Protein AF-X0URP3-F1 (afdb_monomer_lite)

Organism: NCBI:txid412755

Secondary structure (DSSP, 8-state):
-HHHHHTT-------SSHHHH--TT--EEEETTTTEEEES------PPP--------SSPP-EE--SHHHHHHHHTT---EEEEEESHHHHHHTTB-HHHHHHTT-HHHHHHHHHHHHHHHHTT-SEEEEEPP---TTTSTTSBT------S-GGGSS-HHHHHHHSHHHHHHHHHHHHHHHTTT-EEEEEE-S---HHHHHHHHHHHHHTT--S-EEEEEE-SHHHHHTHHHHHHTT-SEEEE-HHHHHHHHHT--TT-TT-

Foldseek 3Di:
DVVCVLVVHQDAPPPVCCVPPDDPPFAWDGDSPVSDIGGHDDDDPDDPQQAADPDDDPDQDAAARAFLVCLVRRLNNVRQHHPEHAPVNLVVVVLADCQVCVVVVNLLVLLVSLLVGVLSNNVSHQEHEYEQWFDFLPPNVRRHNRDPDDDPCSLVDCGFLNVCLVVVSNVLSNVVSQLVSVVVVHAYEYEGEPDQDPVSVVSVVVSCVVSVVPRYQYEYEQQAPNCVVCVVVNVVVPHRDYHYPPVNNVCRVVVHDPPDPVD

Structure (mmCIF, N/CA/C/O backbone):
data_AF-X0URP3-F1
#
_entry.id   AF-X0URP3-F1
#
loop_
_atom_site.group_PDB
_atom_site.id
_atom_site.type_symbol
_atom_site.label_atom_id
_atom_site.label_alt_id
_atom_site.label_comp_id
_atom_site.label_asym_id
_atom_site.label_entity_id
_atom_site.label_seq_id
_atom_site.pdbx_PDB_ins_code
_atom_site.Cartn_x
_atom_site.Cartn_y
_atom_site.Cartn_z
_atom_site.occupancy
_atom_site.B_iso_or_equiv
_atom_site.auth_seq_id
_atom_site.auth_comp_id
_atom_site.auth_asym_id
_atom_site.auth_atom_id
_atom_site.pdbx_PDB_model_num
ATOM 1 N N . ALA A 1 1 ? 7.024 -6.116 -17.723 1.00 59.09 1 ALA A N 1
ATOM 2 C CA . ALA A 1 1 ? 5.745 -5.632 -18.298 1.00 59.09 1 ALA A CA 1
ATOM 3 C C . ALA A 1 1 ? 4.913 -4.817 -17.302 1.00 59.09 1 ALA A C 1
ATOM 5 O O . ALA A 1 1 ? 4.501 -3.719 -17.653 1.00 59.09 1 ALA A O 1
ATOM 6 N N . ILE A 1 2 ? 4.669 -5.319 -16.081 1.00 62.81 2 ILE A N 1
ATOM 7 C CA . ILE A 1 2 ? 3.840 -4.640 -15.061 1.00 62.81 2 ILE A CA 1
ATOM 8 C C . ILE A 1 2 ? 4.413 -3.264 -14.690 1.00 62.81 2 ILE A C 1
ATOM 10 O O . ILE A 1 2 ? 3.734 -2.259 -14.862 1.00 62.81 2 ILE A O 1
ATOM 14 N N . PHE A 1 3 ? 5.693 -3.204 -14.321 1.00 64.56 3 PHE A N 1
ATOM 15 C CA . PHE A 1 3 ? 6.361 -1.946 -13.975 1.00 64.56 3 PHE A CA 1
ATOM 16 C C . PHE A 1 3 ? 6.366 -0.926 -15.129 1.00 64.56 3 PHE A C 1
ATOM 18 O O . PHE A 1 3 ? 6.030 0.239 -14.948 1.00 64.56 3 PHE A O 1
ATOM 25 N N . SER A 1 4 ? 6.647 -1.373 -16.362 1.00 69.38 4 SER A N 1
ATOM 26 C CA . SER A 1 4 ? 6.572 -0.515 -17.555 1.00 69.38 4 SER A CA 1
ATOM 27 C C . SER A 1 4 ? 5.167 0.063 -17.765 1.00 69.38 4 SER A C 1
ATOM 29 O O . SER A 1 4 ? 5.033 1.229 -18.126 1.00 69.38 4 SER A O 1
ATOM 31 N N . ARG A 1 5 ? 4.113 -0.726 -17.496 1.00 69.12 5 ARG A N 1
ATOM 32 C CA . ARG A 1 5 ? 2.714 -0.275 -17.565 1.00 69.12 5 ARG A CA 1
ATOM 33 C C . ARG A 1 5 ? 2.420 0.797 -16.517 1.00 69.12 5 ARG A C 1
ATOM 35 O O . ARG A 1 5 ? 1.782 1.789 -16.859 1.00 69.12 5 ARG A O 1
ATOM 42 N N . GLU A 1 6 ? 2.887 0.611 -15.286 1.00 65.81 6 GLU A N 1
ATOM 43 C CA . GLU A 1 6 ? 2.735 1.590 -14.201 1.00 65.81 6 GLU A CA 1
ATOM 44 C C . GLU A 1 6 ? 3.467 2.895 -14.504 1.00 65.81 6 GLU A C 1
ATOM 46 O O . GLU A 1 6 ? 2.915 3.957 -14.258 1.00 65.81 6 GLU A O 1
ATOM 51 N N . MET A 1 7 ? 4.646 2.830 -15.126 1.00 68.06 7 MET A N 1
ATOM 52 C CA . MET A 1 7 ? 5.413 4.008 -15.547 1.00 68.06 7 MET A CA 1
ATOM 53 C C . MET A 1 7 ? 4.949 4.626 -16.872 1.00 68.06 7 MET A C 1
ATOM 55 O O . MET A 1 7 ? 5.503 5.632 -17.313 1.00 68.06 7 MET A O 1
ATOM 59 N N . GLY A 1 8 ? 3.945 4.047 -17.539 1.00 69.00 8 GLY A N 1
ATOM 60 C CA . GLY A 1 8 ? 3.495 4.518 -18.851 1.00 69.00 8 GLY A CA 1
ATOM 61 C C . GLY A 1 8 ? 4.557 4.392 -19.952 1.00 69.00 8 GLY A C 1
ATOM 62 O O . GLY A 1 8 ? 4.454 5.067 -20.977 1.00 69.00 8 GLY A O 1
ATOM 63 N N . ILE A 1 9 ? 5.562 3.536 -19.754 1.00 81.19 9 ILE A N 1
ATOM 64 C CA . ILE A 1 9 ? 6.637 3.265 -20.709 1.00 81.19 9 ILE A CA 1
ATOM 65 C C . ILE A 1 9 ? 6.174 2.132 -21.640 1.00 81.19 9 ILE A C 1
ATOM 67 O O . ILE A 1 9 ? 5.849 1.042 -21.155 1.00 81.19 9 ILE A O 1
ATOM 71 N N . PRO A 1 10 ? 6.143 2.338 -22.971 1.00 84.38 10 PRO A N 1
ATOM 72 C CA . PRO A 1 10 ? 5.850 1.267 -23.915 1.00 84.38 10 PRO A CA 1
ATOM 73 C C . PRO A 1 10 ? 6.835 0.108 -23.751 1.00 84.38 10 PRO A C 1
ATOM 75 O O . PRO A 1 10 ? 8.047 0.303 -23.787 1.00 84.38 10 PRO A O 1
ATOM 78 N N . ALA A 1 11 ? 6.313 -1.105 -23.596 1.00 87.94 11 ALA A N 1
ATOM 79 C CA . ALA A 1 11 ? 7.120 -2.309 -23.486 1.00 87.94 11 ALA A CA 1
ATOM 80 C C . ALA A 1 11 ? 6.486 -3.445 -24.286 1.00 87.94 11 ALA A C 1
ATOM 82 O O . ALA A 1 11 ? 5.273 -3.644 -24.241 1.00 87.94 11 ALA A O 1
ATOM 83 N N . VAL A 1 12 ? 7.331 -4.204 -24.978 1.00 87.56 12 VAL A N 1
ATOM 84 C CA . VAL A 1 12 ? 6.994 -5.494 -25.581 1.00 87.56 12 VAL A CA 1
ATOM 85 C C . VAL A 1 12 ? 7.930 -6.515 -24.947 1.00 87.56 12 VAL A C 1
ATOM 87 O O . VAL A 1 12 ? 9.144 -6.325 -24.947 1.00 87.56 12 VAL A O 1
ATOM 90 N N . VAL A 1 13 ? 7.362 -7.555 -24.343 1.00 87.50 13 VAL A N 1
ATOM 91 C CA . VAL A 1 13 ? 8.098 -8.651 -23.692 1.00 87.50 13 VAL A CA 1
ATOM 92 C C . VAL A 1 13 ? 7.842 -9.953 -24.447 1.00 87.50 13 VAL A C 1
ATOM 94 O O . VAL A 1 13 ? 6.912 -10.010 -25.247 1.00 87.50 13 VAL A O 1
ATOM 97 N N . GLY A 1 14 ? 8.662 -10.981 -24.218 1.00 84.12 14 GLY A N 1
ATOM 98 C CA . GLY A 1 14 ? 8.494 -12.273 -24.897 1.00 84.12 14 GLY A CA 1
ATOM 99 C C . GLY A 1 14 ? 8.756 -12.206 -26.405 1.00 84.12 14 GLY A C 1
ATOM 100 O O . GLY A 1 14 ? 8.139 -12.924 -27.178 1.00 84.12 14 GLY A O 1
ATOM 101 N N . THR A 1 15 ? 9.656 -11.322 -26.843 1.00 87.75 15 THR A N 1
ATOM 102 C CA . THR A 1 15 ? 9.965 -11.102 -28.266 1.00 87.75 15 THR A CA 1
ATOM 103 C C . THR A 1 15 ? 10.722 -12.255 -28.922 1.00 87.75 15 THR A C 1
ATOM 105 O O . THR A 1 15 ? 10.787 -12.286 -30.147 1.00 87.75 15 THR A O 1
ATOM 108 N N . GLN A 1 16 ? 11.293 -13.163 -28.120 1.00 87.75 16 GLN A N 1
ATOM 109 C CA . GLN A 1 16 ? 12.099 -14.340 -28.485 1.00 87.75 16 GLN A CA 1
ATOM 110 C C . GLN A 1 16 ? 13.399 -14.029 -29.257 1.00 87.75 16 GLN A C 1
ATOM 112 O O . GLN A 1 16 ? 14.464 -14.504 -28.882 1.00 87.75 16 GLN A O 1
ATOM 117 N N . GLU A 1 17 ? 13.344 -13.180 -30.281 1.00 90.75 17 GLU A N 1
ATOM 118 C CA . GLU A 1 17 ? 14.430 -12.911 -31.232 1.00 90.75 17 GLU A CA 1
ATOM 119 C C . GLU A 1 17 ? 14.967 -11.468 -31.163 1.00 90.75 17 GLU A C 1
ATOM 121 O O . GLU A 1 17 ? 15.816 -11.079 -31.962 1.00 90.75 17 GLU A O 1
ATOM 126 N N . ALA A 1 18 ? 14.479 -10.620 -30.247 1.00 87.56 18 ALA A N 1
ATOM 127 C CA . ALA A 1 18 ? 14.882 -9.206 -30.233 1.00 87.56 18 ALA A CA 1
ATOM 128 C C . ALA A 1 18 ? 16.393 -9.017 -30.023 1.00 87.56 18 ALA A C 1
ATOM 130 O O . ALA A 1 18 ? 16.988 -8.151 -30.656 1.00 87.56 18 ALA A O 1
ATOM 131 N N . THR A 1 19 ? 17.019 -9.842 -29.184 1.00 87.25 19 THR A N 1
ATOM 132 C CA . THR A 1 19 ? 18.461 -9.783 -28.890 1.00 87.25 19 THR A CA 1
ATOM 133 C C . THR A 1 19 ? 19.340 -10.222 -30.060 1.00 87.25 19 THR A C 1
ATOM 135 O O . THR A 1 19 ? 20.519 -9.889 -30.080 1.00 87.25 19 THR A O 1
ATOM 138 N N . THR A 1 20 ? 18.791 -10.947 -31.040 1.00 91.75 20 THR A N 1
ATOM 139 C CA . THR A 1 20 ? 19.521 -11.369 -32.245 1.00 91.75 20 THR A CA 1
ATOM 140 C C . THR A 1 20 ? 19.253 -10.453 -33.436 1.00 91.75 20 THR A C 1
ATOM 142 O O . THR A 1 20 ? 20.121 -10.284 -34.293 1.00 91.75 20 THR A O 1
ATOM 145 N N . LYS A 1 21 ? 18.064 -9.841 -33.501 1.00 90.56 21 LYS A N 1
ATOM 146 C CA . LYS A 1 21 ? 17.651 -8.960 -34.604 1.00 90.56 21 LYS A CA 1
ATOM 147 C C . LYS A 1 21 ? 18.029 -7.492 -34.415 1.00 90.56 21 LYS A C 1
ATOM 149 O O . LYS A 1 21 ? 18.191 -6.800 -35.419 1.00 90.56 21 LYS A O 1
ATOM 154 N N . LEU A 1 22 ? 18.140 -7.011 -33.177 1.00 90.94 22 LEU A N 1
ATOM 155 C CA . LEU A 1 22 ? 18.439 -5.610 -32.871 1.00 90.94 22 LEU A CA 1
ATOM 156 C C . LEU A 1 22 ? 19.923 -5.413 -32.573 1.00 90.94 22 LEU A C 1
ATOM 158 O O . LEU A 1 22 ? 20.546 -6.247 -31.917 1.00 90.94 22 LEU A O 1
ATOM 162 N N . LYS A 1 23 ? 20.483 -4.292 -33.032 1.00 91.88 23 LYS A N 1
ATOM 163 C CA . LYS A 1 23 ? 21.875 -3.915 -32.751 1.00 91.88 23 LYS A CA 1
ATOM 164 C C . LYS A 1 23 ? 21.952 -2.767 -31.755 1.00 91.88 23 LYS A C 1
ATOM 166 O O . LYS A 1 23 ? 21.073 -1.910 -31.695 1.00 91.88 23 LYS A O 1
ATOM 171 N N . GLU A 1 24 ? 23.038 -2.727 -30.995 1.00 91.12 24 GLU A N 1
ATOM 172 C CA . GLU A 1 24 ? 23.298 -1.613 -30.091 1.00 91.12 24 GLU A CA 1
ATOM 173 C C . GLU A 1 24 ? 23.421 -0.289 -30.865 1.00 91.12 24 GLU A C 1
ATOM 175 O O . GLU A 1 24 ? 23.998 -0.235 -31.952 1.00 91.12 24 GLU A O 1
ATOM 180 N N . GLY A 1 25 ? 22.805 0.768 -30.331 1.00 89.69 25 GLY A N 1
ATOM 181 C CA . GLY A 1 25 ? 22.699 2.074 -30.990 1.00 89.69 25 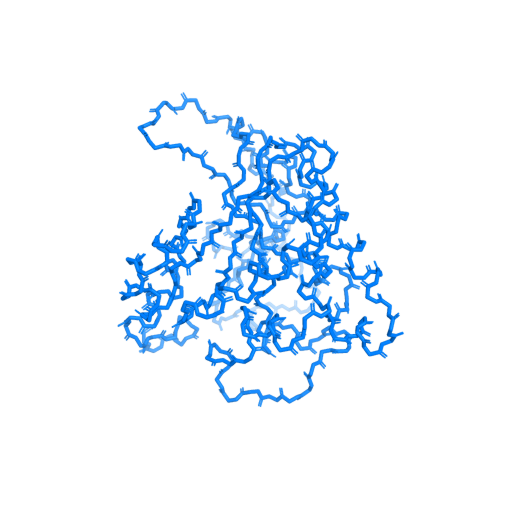GLY A CA 1
ATOM 182 C C . GLY A 1 25 ? 21.645 2.163 -32.103 1.00 89.69 25 GLY A C 1
ATOM 183 O O . GLY A 1 25 ? 21.446 3.244 -32.660 1.00 89.69 25 GLY A O 1
ATOM 184 N N . GLU A 1 26 ? 20.943 1.074 -32.436 1.00 91.50 26 GLU A N 1
ATOM 185 C CA . GLU A 1 26 ? 19.880 1.097 -33.442 1.00 91.50 26 GLU A CA 1
ATOM 186 C C . GLU A 1 26 ? 18.628 1.818 -32.920 1.00 91.50 26 GLU A C 1
ATOM 188 O O . GLU A 1 26 ? 18.069 1.483 -31.876 1.00 91.50 26 GLU A O 1
ATOM 193 N N . ILE A 1 27 ? 18.153 2.811 -33.677 1.00 90.69 27 ILE A N 1
ATOM 194 C CA . ILE A 1 27 ? 16.906 3.513 -33.364 1.00 90.69 27 ILE A CA 1
ATOM 195 C C . ILE A 1 27 ? 15.726 2.617 -33.744 1.00 90.69 27 ILE A C 1
ATOM 197 O O . ILE A 1 27 ? 15.585 2.220 -34.904 1.00 90.69 27 ILE A O 1
ATOM 201 N N . ILE A 1 28 ? 14.841 2.365 -32.781 1.00 91.81 28 ILE A N 1
ATOM 202 C CA . ILE A 1 28 ? 13.607 1.595 -32.957 1.00 91.81 28 ILE A CA 1
ATOM 203 C C . ILE A 1 28 ? 12.395 2.343 -32.399 1.00 91.81 28 ILE A C 1
ATOM 205 O O . ILE A 1 28 ? 12.516 3.224 -31.549 1.00 91.81 28 ILE A O 1
ATOM 209 N N . THR A 1 29 ? 11.209 1.944 -32.848 1.00 90.00 29 THR A N 1
ATOM 210 C CA . THR A 1 29 ? 9.919 2.361 -32.290 1.00 90.00 29 THR A CA 1
ATOM 211 C C . THR A 1 29 ? 9.230 1.154 -31.661 1.00 90.00 29 THR A C 1
ATOM 213 O O . THR A 1 29 ? 9.062 0.127 -32.318 1.00 90.00 29 THR A O 1
ATOM 216 N N . VAL A 1 30 ? 8.799 1.284 -30.404 1.00 89.38 30 VAL A N 1
ATOM 217 C CA . VAL A 1 30 ? 8.101 0.228 -29.654 1.00 89.38 30 VAL A CA 1
ATOM 218 C C . VAL A 1 30 ? 6.609 0.551 -29.566 1.00 89.38 30 VAL A C 1
ATOM 220 O O . VAL A 1 30 ? 6.210 1.504 -28.899 1.00 89.38 30 VAL A O 1
ATOM 223 N N . ASP A 1 31 ? 5.774 -0.264 -30.207 1.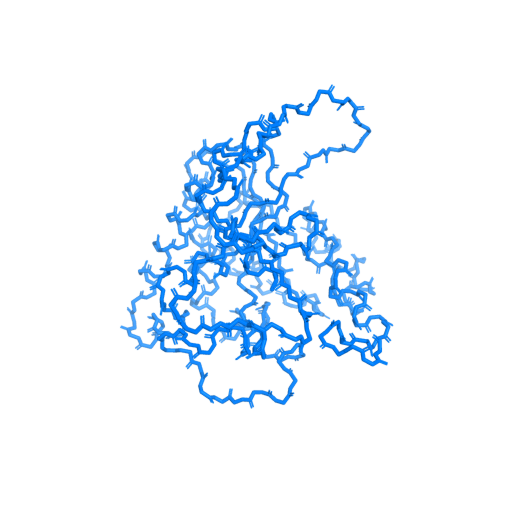00 86.62 31 ASP A N 1
ATOM 224 C CA . ASP A 1 31 ? 4.316 -0.221 -30.085 1.00 86.62 31 ASP A CA 1
ATOM 225 C C . ASP A 1 31 ? 3.851 -1.251 -29.051 1.00 86.62 31 ASP A C 1
ATOM 227 O O . ASP A 1 31 ? 3.512 -2.396 -29.363 1.00 86.62 31 ASP A O 1
ATOM 231 N N . GLY A 1 32 ? 3.812 -0.809 -27.792 1.00 83.88 32 GLY A N 1
ATOM 232 C CA . GLY A 1 32 ? 3.311 -1.613 -26.678 1.00 83.88 32 GLY A CA 1
ATOM 233 C C . GLY A 1 32 ? 1.802 -1.896 -26.718 1.00 83.88 32 GLY A C 1
ATOM 234 O O . GLY A 1 32 ? 1.334 -2.690 -25.909 1.00 83.88 32 GLY A O 1
ATOM 235 N N . SER A 1 33 ? 1.022 -1.274 -27.617 1.00 81.19 33 SER A N 1
ATOM 236 C CA . SER A 1 33 ? -0.418 -1.567 -27.748 1.00 81.19 33 SER A CA 1
ATOM 237 C C . SER A 1 33 ? -0.675 -2.790 -28.621 1.00 81.19 33 SER A C 1
ATOM 239 O O . SER A 1 33 ? -1.563 -3.575 -28.308 1.00 81.19 33 SER A O 1
ATOM 241 N N . ASN A 1 34 ? 0.094 -2.947 -29.701 1.00 84.50 34 ASN A N 1
ATOM 242 C CA . ASN A 1 34 ? -0.056 -4.063 -30.640 1.00 84.50 34 ASN A CA 1
ATOM 243 C C . ASN A 1 34 ? 1.054 -5.116 -30.520 1.00 84.50 34 ASN A C 1
ATOM 245 O O . ASN A 1 34 ? 1.065 -6.068 -31.297 1.00 84.50 34 ASN A O 1
ATOM 249 N N . GLY A 1 35 ? 2.009 -4.935 -29.602 1.00 86.06 35 GLY A N 1
ATOM 250 C CA . GLY A 1 35 ? 3.138 -5.851 -29.439 1.00 86.06 35 GLY A CA 1
ATOM 251 C C . GLY A 1 35 ? 4.137 -5.798 -30.599 1.00 86.06 35 GLY A C 1
ATOM 252 O O . GLY A 1 35 ? 4.801 -6.791 -30.876 1.00 86.06 35 GLY A O 1
ATOM 253 N N . LYS A 1 36 ? 4.221 -4.671 -31.318 1.00 87.56 36 LYS A N 1
ATOM 254 C CA . LYS A 1 36 ? 5.041 -4.536 -32.533 1.00 87.56 36 LYS A CA 1
ATOM 255 C C . LYS A 1 36 ? 6.282 -3.689 -32.277 1.00 87.56 36 LYS A C 1
ATOM 257 O O . LYS A 1 36 ? 6.245 -2.712 -31.534 1.00 87.56 36 LYS A O 1
ATOM 262 N N . ILE A 1 37 ? 7.377 -4.050 -32.936 1.00 89.50 37 ILE A N 1
ATOM 263 C CA . ILE A 1 37 ? 8.633 -3.298 -32.927 1.00 89.50 37 ILE A CA 1
ATOM 264 C C . ILE A 1 37 ? 8.926 -2.902 -34.370 1.00 89.50 37 ILE A C 1
ATOM 266 O O . ILE A 1 37 ? 8.915 -3.754 -35.258 1.00 89.50 37 ILE A O 1
ATOM 270 N N . TYR A 1 38 ? 9.173 -1.618 -34.606 1.00 89.31 38 TYR A N 1
ATOM 271 C CA . TYR A 1 38 ? 9.498 -1.089 -35.926 1.00 89.31 38 TYR A CA 1
ATOM 272 C C . TYR A 1 38 ? 10.914 -0.524 -35.940 1.00 89.31 38 TYR A C 1
ATOM 274 O O . TYR A 1 38 ? 11.382 0.042 -34.952 1.00 89.31 38 TYR A O 1
ATOM 282 N N . LYS A 1 39 ? 11.586 -0.645 -37.083 1.00 89.06 39 LYS A N 1
ATOM 283 C CA . LYS A 1 39 ? 12.899 -0.043 -37.301 1.00 89.06 39 LYS A CA 1
ATOM 284 C C . LYS A 1 39 ? 12.766 1.459 -37.556 1.00 89.06 39 LYS A C 1
ATOM 286 O O . LYS A 1 39 ? 11.907 1.881 -38.326 1.00 89.06 39 LYS A O 1
ATOM 291 N N . GLY A 1 40 ? 13.644 2.255 -36.951 1.00 87.81 40 GLY A N 1
ATOM 292 C CA . GLY A 1 40 ? 13.624 3.712 -37.048 1.00 87.81 40 GLY A CA 1
ATOM 293 C C . GLY A 1 40 ? 12.532 4.362 -36.196 1.00 87.81 40 GLY A C 1
ATOM 294 O O . GLY A 1 40 ? 11.875 3.712 -35.382 1.00 87.81 40 GLY A O 1
ATOM 295 N N . LYS A 1 41 ? 12.351 5.675 -36.376 1.00 84.94 41 LYS A N 1
ATOM 296 C CA . LYS A 1 41 ? 11.334 6.487 -35.692 1.00 84.94 41 LYS A CA 1
ATOM 297 C C . LYS A 1 41 ? 10.089 6.584 -36.579 1.00 84.94 41 LYS A C 1
ATOM 299 O O . LYS A 1 41 ? 10.084 7.354 -37.533 1.00 84.94 41 LYS A O 1
ATOM 304 N N . VAL A 1 42 ? 9.070 5.773 -36.293 1.00 78.94 42 VAL A N 1
ATOM 305 C CA . VAL A 1 42 ? 7.934 5.538 -37.213 1.00 78.94 42 VAL A CA 1
ATOM 306 C C . VAL A 1 42 ? 6.648 6.246 -36.768 1.00 78.94 42 VAL A C 1
ATOM 308 O O . VAL A 1 42 ? 5.743 6.438 -37.573 1.00 78.94 42 VAL A O 1
ATOM 311 N N . ALA A 1 43 ? 6.556 6.686 -35.511 1.00 65.94 43 ALA A N 1
ATOM 312 C CA . ALA A 1 43 ? 5.405 7.438 -35.013 1.00 65.94 43 ALA A CA 1
ATOM 313 C C . ALA A 1 43 ? 5.779 8.369 -33.851 1.00 65.94 43 ALA A C 1
ATOM 315 O O . ALA A 1 43 ? 6.726 8.108 -33.107 1.00 65.94 43 ALA A O 1
ATOM 316 N N . GLU A 1 44 ? 5.002 9.439 -33.674 1.00 63.53 44 GLU A N 1
ATOM 317 C CA . GLU A 1 44 ? 4.978 10.205 -32.427 1.00 63.53 44 GLU A CA 1
ATOM 318 C C . GLU A 1 44 ? 4.217 9.436 -31.344 1.00 63.53 44 GLU A C 1
ATOM 320 O O . GLU A 1 44 ? 3.209 8.774 -31.610 1.00 63.53 44 GLU A O 1
ATOM 325 N N . THR A 1 45 ? 4.688 9.546 -30.103 1.00 61.31 45 THR A N 1
ATOM 326 C CA . THR A 1 45 ? 4.051 8.948 -28.931 1.00 61.31 45 THR A CA 1
ATOM 327 C C . THR A 1 45 ? 2.682 9.594 -28.694 1.00 61.31 45 THR A C 1
ATOM 329 O O . THR A 1 45 ? 2.565 10.574 -27.961 1.00 61.31 45 THR A O 1
ATOM 332 N N . LYS A 1 46 ? 1.615 9.053 -29.292 1.00 62.44 46 LYS A N 1
ATOM 333 C CA . LYS A 1 46 ? 0.244 9.451 -28.945 1.00 62.44 46 LYS A CA 1
ATOM 334 C C . LYS A 1 46 ? -0.092 8.918 -27.557 1.00 62.44 46 LYS A C 1
ATOM 336 O O . LYS A 1 46 ? -0.358 7.728 -27.385 1.00 62.44 46 LYS A O 1
ATOM 341 N N . GLN A 1 47 ? -0.107 9.797 -26.558 1.00 62.22 47 GLN A N 1
ATOM 342 C CA . GLN A 1 47 ? -0.709 9.460 -25.272 1.00 62.22 47 GLN A CA 1
ATOM 343 C C . GLN A 1 47 ? -2.211 9.245 -25.480 1.00 62.22 47 GLN A C 1
ATOM 345 O O . GLN A 1 47 ? -2.910 10.141 -25.947 1.00 62.22 47 GLN A O 1
ATOM 350 N N . LYS A 1 48 ? -2.715 8.049 -25.149 1.00 66.56 48 LYS A N 1
ATOM 351 C CA . LYS A 1 48 ? -4.162 7.801 -25.125 1.00 66.56 48 LYS A CA 1
ATOM 352 C C . LYS A 1 48 ? -4.800 8.727 -24.092 1.00 66.56 48 LYS A C 1
ATOM 354 O O . LYS A 1 48 ? -4.485 8.633 -22.897 1.00 66.56 48 LYS A O 1
ATOM 359 N N . GLU A 1 49 ? -5.673 9.599 -24.580 1.00 74.25 49 GLU A N 1
ATOM 360 C CA . GLU A 1 49 ? -6.472 10.502 -23.765 1.00 74.25 49 GLU A CA 1
ATOM 361 C C . GLU A 1 49 ? -7.403 9.695 -22.853 1.00 74.25 49 GLU A C 1
ATOM 363 O O . GLU A 1 49 ? -7.973 8.679 -23.258 1.00 74.25 49 GLU A O 1
ATOM 368 N N . VAL A 1 50 ? -7.504 10.111 -21.590 1.00 79.81 50 VAL A N 1
ATOM 369 C CA . VAL A 1 50 ? -8.444 9.513 -20.640 1.00 79.81 50 VAL A CA 1
ATOM 370 C C . VAL A 1 50 ? -9.762 10.249 -20.791 1.00 79.81 50 VAL A C 1
ATOM 372 O O . VAL A 1 50 ? -9.843 11.435 -20.481 1.00 79.81 50 VAL A O 1
ATOM 375 N N . LEU A 1 51 ? -10.771 9.536 -21.281 1.00 84.56 51 LEU A N 1
ATOM 376 C CA . LEU A 1 51 ? -12.107 10.082 -21.473 1.00 84.56 51 LEU A CA 1
ATOM 377 C C . LEU A 1 51 ? -12.920 10.005 -20.169 1.00 84.56 51 LEU A C 1
ATOM 379 O O . LEU A 1 51 ? -12.762 9.039 -19.412 1.00 84.56 51 LEU A O 1
ATOM 383 N N . PRO A 1 52 ? -13.815 10.975 -19.916 1.00 87.94 52 PRO A N 1
ATOM 384 C CA . PRO A 1 52 ? -14.756 10.907 -18.808 1.00 87.94 52 PRO A CA 1
ATOM 385 C C . PRO A 1 52 ? -15.650 9.668 -18.889 1.00 87.94 52 PRO A C 1
ATOM 387 O O . PRO A 1 52 ? -16.180 9.319 -19.948 1.00 87.94 52 PRO A O 1
ATOM 390 N N . VAL A 1 53 ? -15.850 9.011 -17.750 1.00 86.69 53 VAL A N 1
ATOM 391 C CA . VAL A 1 53 ? -16.774 7.886 -17.630 1.00 86.69 53 VAL A CA 1
ATOM 392 C C . VAL A 1 53 ? -18.175 8.434 -17.382 1.00 86.69 53 VAL A C 1
ATOM 394 O O . VAL A 1 53 ? -18.522 8.808 -16.267 1.00 86.69 53 VAL A O 1
ATOM 397 N N . ASN A 1 54 ? -18.997 8.444 -18.432 1.00 84.81 54 ASN A N 1
ATOM 398 C CA . ASN A 1 54 ? -20.370 8.968 -18.382 1.00 84.81 54 ASN A CA 1
ATOM 399 C C . ASN A 1 54 ? -21.434 7.880 -18.150 1.00 84.81 54 ASN A C 1
ATOM 401 O O . ASN A 1 54 ? -22.632 8.152 -18.189 1.00 84.81 54 ASN A O 1
ATOM 405 N N . THR A 1 55 ? -21.018 6.626 -17.957 1.00 85.38 55 THR A N 1
ATOM 406 C CA . THR A 1 55 ? -21.946 5.498 -17.809 1.00 85.38 55 THR A CA 1
ATOM 407 C C . THR A 1 55 ? -22.444 5.399 -16.374 1.00 85.38 55 THR A C 1
ATOM 409 O O . THR A 1 55 ? -21.648 5.315 -15.442 1.00 85.38 55 THR A O 1
ATOM 412 N N . GLN A 1 56 ? -23.764 5.353 -16.196 1.00 84.75 56 GLN A N 1
ATOM 413 C CA . GLN A 1 56 ? -24.362 5.031 -14.905 1.00 84.75 56 GLN A CA 1
ATOM 414 C C . GLN A 1 56 ? -24.303 3.520 -14.671 1.00 84.75 56 GLN A C 1
ATOM 416 O O . GLN A 1 56 ? -24.823 2.731 -15.459 1.00 84.75 56 GLN A O 1
ATOM 421 N N . THR A 1 57 ? -23.670 3.114 -13.576 1.00 90.00 57 THR A N 1
ATOM 422 C CA . THR A 1 57 ? -23.506 1.712 -13.186 1.00 90.00 57 THR A CA 1
ATOM 423 C C . THR A 1 57 ? -24.165 1.456 -11.835 1.00 90.00 57 THR A C 1
ATOM 425 O O . THR A 1 57 ? -24.193 2.329 -10.971 1.00 90.00 57 THR A O 1
ATOM 428 N N . LYS A 1 58 ? -24.665 0.230 -11.616 1.00 93.00 58 LYS A N 1
ATOM 429 C CA . LYS A 1 58 ? -25.161 -0.193 -10.290 1.00 93.00 58 LYS A CA 1
ATOM 430 C C . LYS A 1 58 ? -24.041 -0.239 -9.244 1.00 93.00 58 LYS A C 1
ATOM 432 O O . LYS A 1 58 ? -24.282 -0.010 -8.065 1.00 93.00 58 LYS A O 1
ATOM 437 N N . THR A 1 59 ? -22.821 -0.532 -9.687 1.00 92.19 59 THR A N 1
ATOM 438 C CA . THR A 1 59 ? -21.627 -0.603 -8.840 1.00 92.19 59 THR A CA 1
ATOM 439 C C . THR A 1 59 ? -20.864 0.714 -8.895 1.00 92.19 59 THR A C 1
ATOM 441 O O . THR A 1 59 ? -20.643 1.248 -9.982 1.00 92.19 59 THR A O 1
ATOM 444 N N . LYS A 1 60 ? -20.415 1.222 -7.741 1.00 91.62 60 LYS A N 1
ATOM 445 C CA . LYS A 1 60 ? -19.562 2.417 -7.669 1.00 91.62 60 LYS A CA 1
ATOM 446 C C . LYS A 1 60 ? -18.217 2.128 -8.336 1.00 91.62 60 LYS A C 1
ATOM 448 O O . LYS A 1 60 ? -17.484 1.245 -7.896 1.00 91.62 60 LYS A O 1
ATOM 453 N N . LEU A 1 61 ? -17.882 2.897 -9.367 1.00 93.38 61 LEU A N 1
ATOM 454 C CA . LEU A 1 61 ? -16.574 2.821 -10.007 1.00 93.38 61 LEU A CA 1
ATOM 455 C C . LEU A 1 61 ? -15.533 3.552 -9.154 1.00 93.38 61 LEU A C 1
ATOM 457 O O . LEU A 1 61 ? -15.772 4.656 -8.654 1.00 93.38 61 LEU A O 1
ATOM 461 N N . LYS A 1 62 ? -14.372 2.921 -8.992 1.00 95.19 62 LYS A N 1
ATOM 462 C CA . LYS A 1 62 ? -13.192 3.494 -8.346 1.00 95.19 62 LYS A CA 1
ATOM 463 C C . LYS A 1 62 ? -11.977 3.265 -9.239 1.00 95.19 62 LYS A C 1
ATOM 465 O O . LYS A 1 62 ? -11.918 2.262 -9.946 1.00 95.19 62 LYS A O 1
ATOM 470 N N . VAL A 1 63 ? -11.019 4.183 -9.201 1.00 95.50 63 VAL A N 1
ATOM 471 C CA . VAL A 1 63 ? -9.757 4.058 -9.948 1.00 95.50 63 VAL A CA 1
ATOM 472 C C . VAL A 1 63 ? -8.660 3.457 -9.075 1.00 95.50 63 VAL A C 1
ATOM 474 O O . VAL A 1 63 ? -8.706 3.580 -7.853 1.00 95.50 63 VAL A O 1
ATOM 477 N N . ILE A 1 64 ? -7.674 2.819 -9.700 1.00 95.88 64 ILE A N 1
ATOM 478 C CA . ILE A 1 64 ? -6.420 2.431 -9.047 1.00 95.88 64 ILE A CA 1
ATOM 479 C C . ILE A 1 64 ? -5.382 3.484 -9.422 1.00 95.88 64 ILE A C 1
ATOM 481 O O . ILE A 1 64 ? -5.208 3.777 -10.607 1.00 95.88 64 ILE A O 1
ATOM 485 N N . VAL A 1 65 ? -4.744 4.089 -8.421 1.00 96.12 65 VAL A N 1
ATOM 486 C CA . VAL A 1 65 ? -3.720 5.121 -8.617 1.00 96.12 65 VAL A CA 1
ATOM 487 C C . VAL A 1 65 ? -2.620 4.898 -7.593 1.00 96.12 65 VAL A C 1
ATOM 489 O O . VAL A 1 65 ? -2.805 5.178 -6.411 1.00 96.12 65 VAL A O 1
ATOM 492 N N . ASP A 1 66 ? -1.479 4.410 -8.065 1.00 93.56 66 ASP A N 1
ATOM 493 C CA . ASP A 1 66 ? -0.359 4.007 -7.204 1.00 93.56 66 ASP A CA 1
ATOM 494 C C . ASP A 1 66 ? 0.785 5.023 -7.205 1.00 93.56 66 ASP A C 1
ATOM 496 O O . ASP A 1 66 ? 1.598 5.064 -6.288 1.00 93.56 66 ASP A O 1
ATOM 500 N N . LEU A 1 67 ? 0.836 5.874 -8.232 1.00 92.75 67 LEU A N 1
ATOM 501 C CA . LEU A 1 67 ? 1.923 6.818 -8.450 1.00 92.75 67 LEU A CA 1
ATOM 502 C C . LEU A 1 67 ? 1.387 8.253 -8.581 1.00 92.75 67 LEU A C 1
ATOM 504 O O . LEU A 1 67 ? 0.463 8.491 -9.373 1.00 92.75 67 LEU A O 1
ATOM 508 N N . PRO A 1 68 ? 1.986 9.232 -7.875 1.00 94.19 68 PRO A N 1
ATOM 509 C CA . PRO A 1 68 ? 1.563 10.633 -7.900 1.00 94.19 68 PRO A CA 1
ATOM 510 C C . PRO A 1 68 ? 1.442 11.238 -9.302 1.00 94.19 68 PRO A C 1
ATOM 512 O O . PRO A 1 68 ? 0.462 11.921 -9.601 1.00 94.19 68 PRO A O 1
ATOM 515 N N . ASN A 1 69 ? 2.393 10.936 -10.190 1.00 91.81 69 ASN A N 1
ATOM 516 C CA . ASN A 1 69 ? 2.451 11.502 -11.542 1.00 91.81 69 ASN A CA 1
ATOM 517 C C . ASN A 1 69 ? 1.277 11.075 -12.444 1.00 91.81 69 ASN A C 1
ATOM 519 O O . ASN A 1 69 ? 0.998 11.730 -13.446 1.00 91.81 69 ASN A O 1
ATOM 523 N N . PHE A 1 70 ? 0.552 10.009 -12.089 1.00 90.38 70 PHE A N 1
ATOM 524 C CA . PHE A 1 70 ? -0.624 9.551 -12.837 1.00 90.38 70 PHE A CA 1
ATOM 525 C C . PHE A 1 70 ? -1.949 10.055 -12.265 1.00 90.38 70 PHE A C 1
ATOM 527 O O . PHE A 1 70 ? -2.985 9.878 -12.910 1.00 90.38 70 PHE A O 1
ATOM 534 N N . ALA A 1 71 ? -1.941 10.705 -11.098 1.00 93.94 71 ALA A N 1
ATOM 535 C CA . ALA A 1 71 ? -3.158 11.116 -10.404 1.00 93.94 71 ALA A CA 1
ATOM 536 C C . ALA A 1 71 ? -3.996 12.113 -11.218 1.00 93.94 71 ALA A C 1
ATOM 538 O O . ALA A 1 71 ? -5.196 11.903 -11.394 1.00 93.94 71 ALA A O 1
ATOM 539 N N . GLU A 1 72 ? -3.363 13.141 -11.790 1.00 93.88 72 GLU A N 1
ATOM 540 C CA . GLU A 1 72 ? -4.049 14.127 -12.635 1.00 93.88 72 GLU A CA 1
ATOM 541 C C . GLU A 1 72 ? -4.689 13.459 -13.859 1.00 93.88 72 GLU A C 1
ATOM 543 O O . GLU A 1 72 ? -5.860 13.678 -14.172 1.00 93.88 72 GLU A O 1
ATOM 548 N N . ARG A 1 73 ? -3.931 12.586 -14.534 1.00 91.00 73 ARG A N 1
ATOM 549 C CA . ARG A 1 73 ? -4.413 11.843 -15.701 1.00 91.00 73 ARG A CA 1
ATOM 550 C C . ARG A 1 73 ? -5.601 10.951 -15.343 1.00 91.00 73 ARG A C 1
ATOM 552 O O . ARG A 1 73 ? -6.574 10.925 -16.091 1.00 91.00 73 ARG A O 1
ATOM 559 N N . ALA A 1 74 ? -5.536 10.237 -14.223 1.00 92.19 74 ALA A N 1
ATOM 560 C CA . ALA A 1 74 ? -6.621 9.378 -13.758 1.00 92.19 74 ALA A CA 1
ATOM 561 C C . ALA A 1 74 ? -7.882 10.185 -13.405 1.00 92.19 74 ALA A C 1
ATOM 563 O O . ALA A 1 74 ? -8.995 9.757 -13.719 1.00 92.19 74 ALA A O 1
ATOM 564 N N . ALA A 1 75 ? -7.729 11.382 -12.837 1.00 93.62 75 ALA A N 1
ATOM 565 C CA . ALA A 1 75 ? -8.845 12.254 -12.478 1.00 93.62 75 ALA A CA 1
ATOM 566 C C . ALA A 1 75 ? -9.639 12.781 -13.687 1.00 93.62 75 ALA A C 1
ATOM 568 O O . ALA A 1 75 ? -10.824 13.091 -13.545 1.00 93.62 75 ALA A O 1
ATOM 569 N N . LYS A 1 76 ? -9.044 12.804 -14.891 1.00 93.50 76 LYS A N 1
ATOM 570 C CA . LYS A 1 76 ? -9.752 13.128 -16.148 1.00 93.50 76 LYS A CA 1
ATOM 571 C C . LYS A 1 76 ? -10.880 12.143 -16.480 1.00 93.50 76 LYS A C 1
ATOM 573 O O . LYS A 1 76 ? -11.788 12.495 -17.223 1.00 93.50 76 LYS A O 1
ATOM 578 N N . SER A 1 77 ? -10.884 10.951 -15.873 1.00 92.62 77 SER A N 1
ATOM 579 C CA . SER A 1 77 ? -12.009 10.007 -15.964 1.00 92.62 77 SER A CA 1
ATOM 580 C C . SER A 1 77 ? -13.301 10.517 -15.312 1.00 92.62 77 SER A C 1
ATOM 582 O O . SE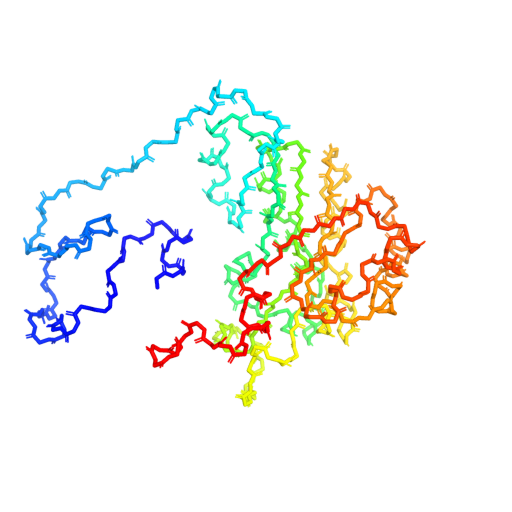R A 1 77 ? -14.355 9.921 -15.509 1.00 92.62 77 SER A O 1
ATOM 584 N N . GLY A 1 78 ? -13.240 11.580 -14.503 1.00 92.50 78 GLY A N 1
ATOM 585 C CA . GLY A 1 78 ? -14.371 12.075 -13.713 1.00 92.50 78 GLY A CA 1
ATOM 586 C C . GLY A 1 78 ? -14.640 11.271 -12.435 1.00 92.50 78 GLY A C 1
ATOM 587 O O . GLY A 1 78 ? -15.412 11.713 -11.586 1.00 92.50 78 GLY A O 1
ATOM 588 N N . ILE A 1 79 ? -13.976 10.126 -12.239 1.00 94.12 79 ILE A N 1
ATOM 589 C CA . ILE A 1 79 ? -14.098 9.321 -11.021 1.00 94.12 79 ILE A CA 1
ATOM 590 C C . ILE A 1 79 ? -13.318 9.995 -9.886 1.00 94.12 79 ILE A C 1
ATOM 592 O O . ILE A 1 79 ? -12.107 10.170 -9.966 1.00 94.12 79 ILE A O 1
ATOM 596 N N . LYS A 1 80 ? -14.014 10.334 -8.796 1.00 93.75 80 LYS A N 1
ATOM 597 C CA . LYS A 1 80 ? -13.446 11.026 -7.621 1.00 93.75 80 LYS A CA 1
ATOM 598 C C . LYS A 1 80 ? -12.969 10.114 -6.489 1.00 93.75 80 LYS A C 1
ATOM 600 O O . LYS A 1 80 ? -12.560 10.602 -5.441 1.00 93.75 80 LYS A O 1
ATOM 605 N N . ASN A 1 81 ? -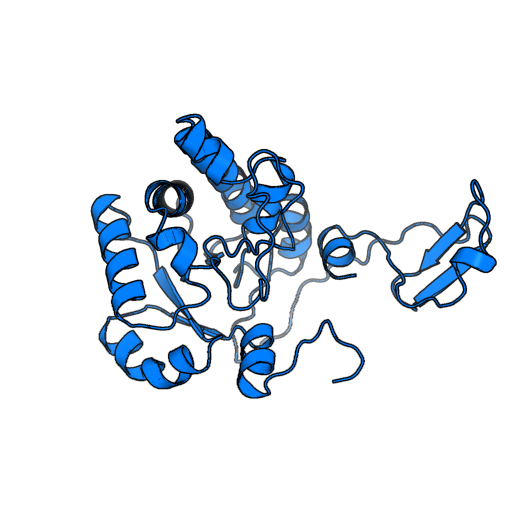13.010 8.797 -6.687 1.00 94.94 81 ASN A N 1
ATOM 606 C CA . ASN A 1 81 ? -12.728 7.816 -5.641 1.00 94.94 81 ASN A CA 1
ATOM 607 C C . ASN A 1 81 ? -11.605 6.876 -6.081 1.00 94.94 81 ASN A C 1
ATOM 609 O O . ASN A 1 81 ? -11.743 6.189 -7.097 1.00 94.94 81 ASN A O 1
ATOM 613 N N . VAL A 1 82 ? -10.539 6.793 -5.290 1.00 97.69 82 VAL A N 1
ATOM 614 C CA . VAL A 1 82 ? -9.465 5.814 -5.489 1.00 97.69 82 VAL A CA 1
ATOM 615 C C . VAL A 1 82 ? -9.786 4.567 -4.674 1.00 97.69 82 VAL A C 1
ATOM 617 O O . VAL A 1 82 ? -10.007 4.647 -3.471 1.00 97.69 82 VAL A O 1
ATOM 620 N N . GLY A 1 83 ? -9.874 3.414 -5.330 1.00 97.31 83 GLY A N 1
ATOM 621 C CA . GLY A 1 83 ? -10.193 2.129 -4.700 1.00 97.31 83 GLY A CA 1
ATOM 622 C C . GLY A 1 83 ? -8.969 1.393 -4.178 1.00 97.31 83 GLY A C 1
ATOM 623 O O . GLY A 1 83 ? -9.109 0.551 -3.297 1.00 97.31 83 GLY A O 1
ATOM 624 N N . LEU A 1 84 ? -7.795 1.729 -4.709 1.00 97.94 84 LEU A N 1
ATOM 625 C CA . LEU A 1 84 ? -6.517 1.185 -4.290 1.00 97.94 84 LEU A CA 1
ATOM 626 C C . LEU A 1 84 ? -5.392 2.155 -4.669 1.00 97.94 84 LEU A C 1
ATOM 628 O O . LEU A 1 84 ? -5.282 2.564 -5.826 1.00 97.94 84 LEU A O 1
ATOM 632 N N . THR A 1 85 ? -4.561 2.470 -3.686 1.00 98.12 85 THR A N 1
ATOM 633 C CA . THR A 1 85 ? -3.245 3.083 -3.826 1.00 98.12 85 THR A CA 1
ATOM 634 C C . THR A 1 85 ? -2.244 2.158 -3.159 1.00 98.12 85 THR A C 1
ATOM 636 O O . THR A 1 85 ? -2.286 1.952 -1.944 1.00 98.12 85 THR A O 1
ATOM 639 N N . ARG A 1 86 ? -1.364 1.588 -3.973 1.00 97.44 86 ARG A N 1
ATOM 640 C CA . ARG A 1 86 ? -0.185 0.823 -3.568 1.00 97.44 86 ARG A CA 1
ATOM 641 C C . ARG A 1 86 ? 0.960 1.793 -3.299 1.00 97.44 86 ARG A C 1
ATOM 643 O O . ARG A 1 86 ? 1.268 2.625 -4.149 1.00 97.44 86 ARG A O 1
ATOM 650 N N . ILE A 1 87 ? 1.559 1.732 -2.112 1.00 97.12 87 ILE A N 1
ATOM 651 C CA . ILE A 1 87 ? 2.601 2.691 -1.711 1.00 97.12 87 ILE A CA 1
ATOM 652 C C . ILE A 1 87 ? 4.013 2.254 -2.110 1.00 97.12 87 ILE A C 1
ATOM 654 O O . ILE A 1 87 ? 4.947 3.038 -1.996 1.00 97.12 87 ILE A O 1
ATOM 658 N N . GLU A 1 88 ? 4.190 1.041 -2.625 1.00 95.50 88 GLU A N 1
ATOM 659 C CA . GLU A 1 88 ? 5.492 0.485 -3.001 1.00 95.50 88 GLU A CA 1
ATOM 660 C C . GLU A 1 88 ? 6.151 1.293 -4.124 1.00 95.50 88 GLU A C 1
ATOM 662 O O . GLU A 1 88 ? 7.363 1.483 -4.108 1.00 95.50 88 GLU A O 1
ATOM 667 N N . GLY A 1 89 ? 5.358 1.848 -5.049 1.00 91.88 89 GLY A N 1
ATOM 668 C CA . GLY A 1 89 ? 5.852 2.773 -6.071 1.00 91.88 89 GLY A CA 1
ATOM 669 C C . GLY A 1 89 ? 6.422 4.064 -5.471 1.00 91.88 89 GLY A C 1
ATOM 670 O O . GLY A 1 89 ? 7.524 4.471 -5.826 1.00 91.88 89 GLY A O 1
ATOM 671 N N . ILE A 1 90 ? 5.722 4.656 -4.495 1.00 95.31 90 ILE A N 1
ATOM 672 C CA . ILE A 1 90 ? 6.181 5.848 -3.754 1.00 95.31 90 ILE A CA 1
ATOM 673 C C . ILE A 1 90 ? 7.482 5.540 -2.995 1.00 95.31 90 ILE A C 1
ATOM 675 O O . ILE A 1 90 ? 8.408 6.351 -2.964 1.00 95.31 90 ILE A O 1
ATOM 679 N N . ILE A 1 91 ? 7.569 4.352 -2.394 1.00 95.56 91 ILE A N 1
ATOM 680 C CA . ILE A 1 91 ? 8.762 3.890 -1.676 1.00 95.56 91 ILE A CA 1
ATOM 681 C C . ILE A 1 91 ? 9.927 3.707 -2.650 1.00 95.56 91 ILE A C 1
ATOM 683 O O . ILE A 1 91 ? 11.026 4.199 -2.389 1.00 95.56 91 ILE A O 1
ATOM 687 N N . ALA A 1 92 ? 9.689 3.066 -3.792 1.00 92.81 92 ALA A N 1
ATOM 688 C CA . ALA A 1 92 ? 10.708 2.837 -4.807 1.00 92.81 92 ALA A CA 1
ATOM 689 C C . ALA A 1 92 ? 11.247 4.145 -5.407 1.00 92.81 92 ALA A C 1
ATOM 691 O O . ALA A 1 92 ? 12.456 4.265 -5.596 1.00 92.81 92 ALA A O 1
ATOM 692 N N . GLU A 1 93 ? 10.395 5.154 -5.628 1.00 91.62 93 GLU A N 1
ATOM 693 C CA . GLU A 1 93 ? 10.813 6.490 -6.088 1.00 91.62 93 GLU A CA 1
ATOM 694 C C . GLU A 1 93 ? 11.761 7.192 -5.100 1.00 91.62 93 GLU A C 1
ATOM 696 O O . GLU A 1 93 ? 12.581 8.013 -5.510 1.00 91.62 93 GLU A O 1
ATOM 701 N N . SER A 1 94 ? 11.710 6.848 -3.808 1.00 93.12 94 SER A N 1
ATOM 702 C CA . SER A 1 94 ? 12.661 7.365 -2.814 1.00 93.12 94 SER A CA 1
ATOM 703 C C . SER A 1 94 ? 14.061 6.743 -2.915 1.00 93.12 94 SER A C 1
ATOM 705 O O . SER A 1 94 ? 15.008 7.265 -2.323 1.00 93.12 94 SER A O 1
ATOM 707 N N . GLY A 1 95 ? 14.193 5.615 -3.624 1.00 94.25 95 GLY A N 1
ATOM 708 C CA . GLY A 1 95 ? 15.423 4.827 -3.738 1.00 94.25 95 GLY A CA 1
ATOM 709 C C . GLY A 1 95 ? 15.819 4.061 -2.468 1.00 94.25 95 GLY A C 1
ATOM 710 O O . GLY A 1 95 ? 16.855 3.396 -2.459 1.00 94.25 95 GLY A O 1
ATOM 711 N N . LYS A 1 96 ? 15.018 4.134 -1.397 1.00 96.62 96 LYS A N 1
ATOM 712 C CA . LYS A 1 96 ? 15.359 3.623 -0.062 1.00 96.62 96 LYS A CA 1
ATOM 713 C C . LYS A 1 96 ? 14.287 2.683 0.469 1.00 96.62 96 LYS A C 1
ATOM 715 O O . LYS A 1 96 ? 13.099 2.989 0.441 1.00 96.62 96 LYS A O 1
ATOM 720 N N . HIS A 1 97 ? 14.719 1.544 0.995 1.00 96.56 97 HIS A N 1
ATOM 721 C CA . HIS A 1 97 ? 13.844 0.572 1.637 1.00 96.56 97 HIS A CA 1
ATOM 722 C C . HIS A 1 97 ? 13.370 1.097 3.007 1.00 96.56 97 HIS A C 1
ATOM 724 O O . HIS A 1 97 ? 14.143 1.780 3.682 1.00 96.56 97 HIS A O 1
ATOM 730 N N . PRO A 1 98 ? 12.168 0.753 3.508 1.00 97.25 98 PRO A N 1
ATOM 731 C CA . PRO A 1 98 ? 11.711 1.215 4.825 1.00 97.25 98 PRO A CA 1
ATOM 732 C C . PRO A 1 98 ? 12.669 0.873 5.982 1.00 97.25 98 PRO A C 1
ATOM 734 O O . PRO A 1 98 ? 12.845 1.668 6.907 1.00 97.25 98 PRO A O 1
ATOM 737 N N . LEU A 1 99 ? 13.363 -0.270 5.894 1.00 97.06 99 LEU A N 1
ATOM 738 C CA . LEU A 1 99 ? 14.398 -0.664 6.864 1.00 97.06 99 LEU A CA 1
ATOM 739 C C . LEU A 1 99 ? 15.584 0.306 6.916 1.00 97.06 99 LEU A C 1
ATOM 741 O O . LEU A 1 99 ? 16.106 0.529 8.003 1.00 97.06 99 LEU A O 1
ATOM 745 N N . TYR A 1 100 ? 15.961 0.947 5.802 1.00 97.75 100 TYR A N 1
ATOM 746 C CA . TYR A 1 100 ? 17.000 1.982 5.810 1.00 97.75 100 TYR A CA 1
ATOM 747 C C . TYR A 1 100 ? 16.652 3.084 6.816 1.00 97.75 100 TYR A C 1
ATOM 749 O O . TYR A 1 100 ? 17.470 3.478 7.647 1.00 97.75 100 TYR A O 1
ATOM 757 N N . PHE A 1 101 ? 15.415 3.583 6.754 1.00 98.12 101 PHE A N 1
ATOM 758 C CA . PHE A 1 101 ? 14.967 4.670 7.619 1.00 98.12 101 PHE A CA 1
ATOM 759 C C . PHE A 1 101 ? 14.876 4.225 9.075 1.00 98.12 101 PHE A C 1
ATOM 761 O O . PHE A 1 101 ? 15.221 5.001 9.964 1.00 98.12 101 PHE A O 1
ATOM 768 N N . LEU A 1 102 ? 14.466 2.979 9.319 1.00 97.38 102 LEU A N 1
ATOM 769 C CA . LEU A 1 102 ? 14.441 2.400 10.659 1.00 97.38 102 LEU A CA 1
ATOM 770 C C . LEU A 1 102 ? 15.857 2.303 11.255 1.00 97.38 102 LEU A C 1
ATOM 772 O O . LEU A 1 102 ? 16.108 2.827 12.338 1.00 97.38 102 LEU A O 1
ATOM 776 N N . GLU A 1 103 ? 16.808 1.717 10.527 1.00 97.19 103 GLU A N 1
ATOM 777 C CA . GLU A 1 103 ? 18.196 1.529 10.975 1.00 97.19 103 GLU A CA 1
ATOM 778 C C . GLU A 1 103 ? 18.929 2.854 11.206 1.00 97.19 103 GLU A C 1
ATOM 780 O O . GLU A 1 103 ? 19.698 2.997 12.159 1.00 97.19 103 GLU A O 1
ATOM 785 N N . LYS A 1 104 ? 18.666 3.856 10.361 1.00 97.44 104 LYS A N 1
ATOM 786 C CA . LYS A 1 104 ? 19.228 5.204 10.507 1.00 97.44 104 LYS A CA 1
ATOM 787 C C . LYS A 1 104 ? 18.509 6.055 11.558 1.00 97.44 104 LYS A C 1
ATOM 789 O O . LYS A 1 104 ? 18.948 7.175 11.803 1.00 97.44 104 LYS A O 1
ATOM 794 N N . LYS A 1 105 ? 17.446 5.545 12.194 1.00 97.06 105 LYS A N 1
ATOM 795 C CA . LYS A 1 105 ? 16.570 6.292 13.120 1.00 97.06 105 LYS A CA 1
ATOM 796 C C . LYS A 1 105 ? 15.948 7.539 12.475 1.00 97.06 105 LYS A C 1
ATOM 798 O O . LYS A 1 105 ? 15.720 8.553 13.126 1.00 97.06 105 LYS A O 1
ATOM 803 N N . GLU A 1 106 ? 15.655 7.455 11.182 1.00 97.56 106 GLU A N 1
ATOM 804 C CA . GLU A 1 106 ? 15.071 8.516 10.358 1.00 97.56 106 GLU A CA 1
ATOM 805 C C . GLU A 1 106 ? 13.620 8.199 9.962 1.00 97.56 106 GLU A C 1
ATOM 807 O O . GLU A 1 106 ? 13.167 8.583 8.884 1.00 97.56 106 GLU A O 1
ATOM 812 N N . ILE A 1 107 ? 12.868 7.506 10.824 1.00 98.12 107 ILE A N 1
ATOM 813 C CA . ILE A 1 107 ? 11.509 7.035 10.513 1.00 98.12 107 ILE A CA 1
ATOM 814 C C . ILE A 1 107 ? 10.544 8.171 10.133 1.00 98.12 107 ILE A C 1
ATOM 816 O O . ILE A 1 107 ? 9.665 7.993 9.294 1.00 98.12 107 ILE A O 1
ATOM 820 N N . GLN A 1 108 ? 10.763 9.377 10.663 1.00 98.19 108 GLN A N 1
ATOM 821 C CA . GLN A 1 108 ? 9.987 10.560 10.289 1.00 98.19 108 GLN A CA 1
ATOM 822 C C . GLN A 1 108 ? 10.169 10.938 8.809 1.00 98.19 108 GLN A C 1
ATOM 824 O O . GLN A 1 108 ? 9.221 11.387 8.170 1.00 98.19 108 GLN A O 1
ATOM 829 N N . LYS A 1 109 ? 11.360 10.716 8.232 1.00 98.38 109 LYS A N 1
ATOM 830 C CA . LYS A 1 109 ? 11.590 10.949 6.799 1.00 98.38 109 LYS A CA 1
ATOM 831 C C . LYS A 1 109 ? 10.826 9.940 5.947 1.00 98.38 109 LYS A C 1
ATOM 833 O O . LYS A 1 109 ? 10.330 10.311 4.889 1.00 98.38 109 LYS A O 1
ATOM 838 N N . TYR A 1 110 ? 10.709 8.694 6.410 1.00 98.62 110 TYR A N 1
ATOM 839 C CA . TYR A 1 110 ? 9.877 7.688 5.751 1.00 98.62 110 TYR A CA 1
ATOM 840 C C . TYR A 1 110 ? 8.399 8.094 5.771 1.00 98.62 110 TYR A C 1
ATOM 842 O O . TYR A 1 110 ? 7.758 8.122 4.723 1.00 98.62 110 TYR A O 1
ATOM 850 N N . GLU A 1 111 ? 7.886 8.521 6.929 1.00 98.69 111 GLU A N 1
ATOM 851 C CA . GLU A 1 111 ? 6.533 9.081 7.039 1.00 98.69 111 GLU A CA 1
ATOM 852 C C . GLU A 1 111 ? 6.319 10.246 6.055 1.00 98.69 111 GLU A C 1
ATOM 854 O O . GLU A 1 111 ? 5.302 10.292 5.367 1.00 98.69 111 GLU A O 1
ATOM 859 N N . ASP A 1 112 ? 7.285 11.164 5.932 1.00 98.75 112 ASP A N 1
ATOM 860 C CA . ASP A 1 112 ? 7.197 12.296 5.002 1.00 98.75 112 ASP A CA 1
ATOM 861 C C . ASP A 1 112 ? 7.183 11.879 3.527 1.00 98.75 112 ASP A C 1
ATOM 863 O O . ASP A 1 112 ? 6.486 12.510 2.727 1.00 98.75 112 ASP A O 1
ATOM 867 N N . VAL A 1 113 ? 7.931 10.836 3.154 1.00 98.44 113 VAL A N 1
ATOM 868 C CA . VAL A 1 113 ? 7.908 10.259 1.799 1.00 98.44 113 VAL A CA 1
ATOM 869 C C . VAL A 1 113 ? 6.509 9.734 1.482 1.00 98.44 113 VAL A C 1
ATOM 871 O O . VAL A 1 113 ? 5.908 10.148 0.487 1.00 98.44 113 VAL A O 1
ATOM 874 N N . ILE A 1 114 ? 5.953 8.896 2.362 1.00 98.69 114 ILE A N 1
ATOM 875 C CA . ILE A 1 114 ? 4.616 8.317 2.184 1.00 98.69 114 ILE A CA 1
ATOM 876 C C . ILE A 1 114 ? 3.546 9.414 2.170 1.00 98.69 114 ILE A C 1
ATOM 878 O O . ILE A 1 114 ? 2.685 9.433 1.289 1.00 98.69 114 ILE A O 1
ATOM 882 N N . PHE A 1 115 ? 3.630 10.375 3.093 1.00 98.69 115 PHE A N 1
ATOM 883 C CA . PHE A 1 115 ? 2.688 11.486 3.188 1.00 98.69 115 PHE A CA 1
ATOM 884 C C . PHE A 1 115 ? 2.657 12.308 1.899 1.00 98.69 115 PHE A C 1
ATOM 886 O O . PHE A 1 115 ? 1.577 12.542 1.363 1.00 98.69 115 PHE A O 1
ATOM 893 N N . LYS A 1 116 ? 3.818 12.713 1.365 1.00 98.38 116 LYS A N 1
ATOM 894 C CA . LYS A 1 116 ? 3.894 13.509 0.127 1.00 98.38 116 LYS A CA 1
ATOM 895 C C . LYS A 1 116 ? 3.330 12.759 -1.078 1.00 98.38 116 LYS A C 1
ATOM 897 O O . LYS A 1 116 ? 2.637 13.366 -1.900 1.00 98.38 116 LYS A O 1
ATOM 902 N N . GLY A 1 117 ? 3.605 11.458 -1.176 1.00 98.06 117 GLY A N 1
ATOM 903 C CA . GLY A 1 117 ? 3.082 10.617 -2.250 1.00 98.06 117 GLY A CA 1
ATOM 904 C C . GLY A 1 117 ? 1.555 10.520 -2.204 1.00 98.06 117 GLY A C 1
ATOM 905 O O . GLY A 1 117 ? 0.880 10.882 -3.171 1.00 98.06 117 GLY A O 1
ATOM 906 N N . ILE A 1 118 ? 0.999 10.129 -1.052 1.00 98.44 118 ILE A N 1
ATOM 907 C CA . ILE A 1 118 ? -0.455 9.995 -0.875 1.00 98.44 118 ILE A CA 1
ATOM 908 C C . ILE A 1 118 ? -1.148 11.357 -0.995 1.00 98.44 118 ILE A C 1
ATOM 910 O O . ILE A 1 118 ? -2.176 11.454 -1.657 1.00 98.44 118 ILE A O 1
ATOM 914 N N . GLU A 1 119 ? -0.596 12.423 -0.409 1.00 98.31 119 GLU A N 1
ATOM 915 C CA . GLU A 1 119 ? -1.150 13.777 -0.514 1.00 98.31 119 GLU A CA 1
ATOM 916 C C . GLU A 1 119 ? -1.271 14.219 -1.973 1.00 98.31 119 GLU A C 1
ATOM 918 O O . GLU A 1 119 ? -2.291 14.782 -2.370 1.00 98.31 119 GLU A O 1
ATOM 923 N N . THR A 1 120 ? -0.241 13.969 -2.782 1.00 97.88 120 THR A N 1
ATOM 924 C CA . THR A 1 120 ? -0.244 14.379 -4.189 1.00 97.88 120 THR A CA 1
ATOM 925 C C . THR A 1 120 ? -1.319 13.648 -4.983 1.00 97.88 120 THR A C 1
ATOM 927 O O . THR A 1 120 ? -2.000 14.279 -5.790 1.00 97.88 120 THR A O 1
ATOM 930 N N . ILE A 1 121 ? -1.545 12.362 -4.700 1.00 97.81 121 ILE A N 1
ATOM 931 C CA . ILE A 1 121 ? -2.683 11.617 -5.251 1.00 97.81 121 ILE A CA 1
ATOM 932 C C . ILE A 1 121 ? -3.995 12.236 -4.752 1.00 97.81 121 ILE A C 1
ATOM 934 O O . ILE A 1 121 ? -4.851 12.622 -5.547 1.00 97.81 121 ILE A O 1
ATOM 938 N N . ALA A 1 122 ? -4.131 12.417 -3.438 1.00 97.50 122 ALA A N 1
ATOM 939 C CA . ALA A 1 122 ? -5.348 12.893 -2.791 1.00 97.50 122 ALA A CA 1
ATOM 940 C C . ALA A 1 122 ? -5.772 14.312 -3.210 1.00 97.50 122 ALA A C 1
ATOM 942 O O . ALA A 1 122 ? -6.944 14.652 -3.065 1.00 97.50 122 ALA A O 1
ATOM 943 N N . LYS A 1 123 ? -4.888 15.145 -3.779 1.00 97.25 123 LYS A N 1
ATOM 944 C CA . LYS A 1 123 ? -5.263 16.454 -4.357 1.00 97.25 123 LYS A CA 1
ATOM 945 C C . LYS A 1 123 ? -6.370 16.344 -5.409 1.00 97.25 123 LYS A C 1
ATOM 947 O O . LYS A 1 123 ? -7.202 17.243 -5.495 1.00 97.25 123 LYS A O 1
ATOM 952 N N . TYR A 1 124 ? -6.413 15.245 -6.160 1.00 97.00 124 TYR A N 1
ATOM 953 C CA . TYR A 1 124 ? -7.336 15.066 -7.285 1.00 97.00 124 TYR A CA 1
ATOM 954 C C . TYR A 1 124 ? -8.604 14.261 -6.956 1.00 97.00 124 TYR A C 1
ATOM 956 O O . TYR A 1 124 ? -9.527 14.208 -7.775 1.00 97.00 124 TYR A O 1
ATOM 964 N N . PHE A 1 125 ? -8.664 13.657 -5.766 1.00 97.31 125 PHE A N 1
ATOM 965 C CA . PHE A 1 125 ? -9.718 12.728 -5.353 1.00 97.31 125 PHE A CA 1
ATOM 966 C C . PHE A 1 125 ? -10.301 13.109 -3.986 1.00 97.31 125 PHE A C 1
ATOM 968 O O . PHE A 1 125 ? -9.652 13.783 -3.184 1.00 97.31 125 PHE A O 1
ATOM 975 N N . ASP A 1 126 ? -11.526 12.671 -3.709 1.00 95.31 126 ASP A N 1
ATOM 976 C CA . ASP A 1 126 ? -12.225 12.958 -2.447 1.00 95.31 126 ASP A CA 1
ATOM 977 C C . ASP A 1 126 ? -11.983 11.855 -1.412 1.00 95.31 126 ASP A C 1
ATOM 979 O O . ASP A 1 126 ? -11.800 12.115 -0.219 1.00 95.31 126 ASP A O 1
ATOM 983 N N . GLU A 1 127 ? -11.933 10.612 -1.890 1.00 96.44 127 GLU A N 1
ATOM 984 C CA . GLU A 1 127 ? -11.695 9.427 -1.078 1.00 96.44 127 GLU A CA 1
ATOM 985 C C . GLU A 1 127 ? -10.508 8.627 -1.637 1.00 96.44 127 GLU A C 1
ATOM 987 O O . GLU A 1 127 ? -10.446 8.370 -2.846 1.00 96.44 127 GLU A O 1
ATOM 992 N N . VAL A 1 128 ? -9.595 8.196 -0.762 1.00 98.00 128 VAL A N 1
ATOM 993 C CA . VAL A 1 128 ? -8.407 7.418 -1.140 1.00 98.00 128 VAL A CA 1
ATOM 994 C C . VAL A 1 128 ? -8.254 6.194 -0.245 1.00 98.00 128 VAL A C 1
ATOM 996 O O . VAL A 1 128 ? -8.077 6.303 0.967 1.00 98.00 128 VAL A O 1
ATOM 999 N N . TRP A 1 129 ? -8.323 5.013 -0.856 1.00 98.38 129 TRP A N 1
ATOM 1000 C CA . TRP A 1 129 ? -8.026 3.745 -0.198 1.00 98.38 129 TRP A CA 1
ATOM 1001 C C . TRP A 1 129 ? -6.566 3.380 -0.410 1.00 98.38 129 TRP A C 1
ATOM 1003 O O . TRP A 1 129 ? -6.153 3.135 -1.539 1.00 98.38 129 TRP A O 1
ATOM 1013 N N . VAL A 1 130 ? -5.798 3.334 0.670 1.00 98.69 130 VAL A N 1
ATOM 1014 C CA . VAL A 1 130 ? -4.362 3.086 0.660 1.00 98.69 130 VAL A CA 1
ATOM 1015 C C . VAL A 1 130 ? -4.086 1.723 1.274 1.00 98.69 130 VAL A C 1
ATOM 1017 O O . VAL A 1 130 ? -4.494 1.442 2.402 1.00 98.69 130 VAL A O 1
ATOM 1020 N N . ARG A 1 131 ? -3.384 0.877 0.523 1.00 98.69 131 ARG A N 1
ATOM 1021 C CA . ARG A 1 131 ? -2.857 -0.387 1.030 1.00 98.69 131 ARG A CA 1
ATOM 1022 C C . ARG A 1 131 ? -1.550 -0.107 1.765 1.00 98.69 131 ARG A C 1
ATOM 1024 O O . ARG A 1 131 ? -0.712 0.622 1.235 1.00 98.69 131 ARG A O 1
ATOM 1031 N N . THR A 1 132 ? -1.386 -0.647 2.972 1.00 98.44 132 THR A N 1
ATOM 1032 C CA . THR A 1 132 ? -0.081 -0.604 3.661 1.00 98.44 132 THR A CA 1
ATOM 1033 C C . THR A 1 132 ? 0.960 -1.358 2.835 1.00 98.44 132 THR A C 1
ATOM 1035 O O . THR A 1 132 ? 0.595 -2.118 1.934 1.00 98.44 132 THR A O 1
ATOM 1038 N N . SER A 1 133 ? 2.243 -1.141 3.111 1.00 97.00 133 SER A N 1
ATOM 1039 C CA . SER A 1 133 ? 3.299 -1.707 2.273 1.00 97.00 133 SER A CA 1
ATOM 1040 C C . SER A 1 133 ? 3.247 -3.236 2.214 1.00 97.00 133 SER A C 1
ATOM 1042 O O . SER A 1 133 ? 3.026 -3.932 3.205 1.00 97.00 133 SER A O 1
ATOM 1044 N N . ASP A 1 134 ? 3.461 -3.750 1.010 1.00 96.12 134 ASP A N 1
ATOM 1045 C CA . ASP A 1 134 ? 3.521 -5.162 0.654 1.00 96.12 134 ASP A CA 1
ATOM 1046 C C . ASP A 1 134 ? 4.818 -5.435 -0.121 1.00 96.12 134 ASP A C 1
ATOM 1048 O O . ASP A 1 134 ? 4.838 -5.963 -1.231 1.00 96.12 134 ASP A O 1
ATOM 1052 N N . ILE A 1 135 ? 5.930 -4.968 0.450 1.00 91.75 135 ILE A N 1
ATOM 1053 C CA . ILE A 1 135 ? 7.247 -5.039 -0.180 1.00 91.75 135 ILE A CA 1
ATOM 1054 C C . ILE A 1 135 ? 7.754 -6.471 -0.105 1.00 91.75 135 ILE A C 1
ATOM 1056 O O . ILE A 1 135 ? 8.173 -6.944 0.952 1.00 91.75 135 ILE A O 1
ATOM 1060 N N . ARG A 1 136 ? 7.747 -7.144 -1.251 1.00 89.69 136 ARG A N 1
ATOM 1061 C CA . ARG A 1 136 ? 8.347 -8.465 -1.398 1.00 89.69 136 ARG A CA 1
ATOM 1062 C C . ARG A 1 136 ? 9.852 -8.383 -1.582 1.00 89.69 136 ARG A C 1
ATOM 1064 O O . ARG A 1 136 ? 10.393 -7.448 -2.180 1.00 89.69 136 ARG A O 1
ATOM 1071 N N . THR A 1 137 ? 10.528 -9.404 -1.071 1.00 85.50 137 THR A N 1
ATOM 1072 C CA . THR A 1 137 ? 11.986 -9.467 -1.060 1.00 85.50 137 THR A CA 1
ATOM 1073 C C . THR A 1 137 ? 12.599 -9.661 -2.431 1.00 85.50 137 THR A C 1
ATOM 1075 O O . THR A 1 137 ? 13.792 -9.467 -2.516 1.00 85.50 137 THR A O 1
ATOM 1078 N N . ASP A 1 138 ? 11.874 -10.007 -3.494 1.00 84.12 138 ASP A N 1
ATOM 1079 C CA . ASP A 1 138 ? 12.415 -10.140 -4.856 1.00 84.12 138 ASP A CA 1
ATOM 1080 C C . ASP A 1 138 ? 12.211 -8.891 -5.725 1.00 84.12 138 ASP A C 1
ATOM 1082 O O . ASP A 1 138 ? 13.033 -8.604 -6.593 1.00 84.12 138 ASP A O 1
ATOM 1086 N N . GLU A 1 139 ? 11.164 -8.104 -5.474 1.00 81.75 139 GLU A N 1
ATOM 1087 C CA . GLU A 1 139 ? 10.834 -6.934 -6.302 1.00 81.75 139 GLU A CA 1
ATOM 1088 C C . GLU A 1 139 ? 11.659 -5.688 -5.941 1.00 81.75 139 GLU A C 1
ATOM 1090 O O . GLU A 1 139 ? 11.903 -4.833 -6.794 1.00 81.75 139 GLU A O 1
ATOM 1095 N N . PHE A 1 140 ? 12.131 -5.588 -4.692 1.00 85.31 140 PHE A N 1
ATOM 1096 C CA . PHE A 1 140 ? 12.705 -4.350 -4.145 1.00 85.31 140 PHE A CA 1
ATOM 1097 C C . PHE A 1 140 ? 14.130 -4.497 -3.570 1.00 85.31 140 PHE A C 1
ATOM 1099 O O . PHE A 1 140 ? 14.591 -3.630 -2.827 1.00 85.31 140 PHE A O 1
ATOM 1106 N N . GLN A 1 141 ? 14.879 -5.544 -3.948 1.00 85.62 141 GLN A N 1
ATOM 1107 C CA . GLN A 1 141 ? 16.256 -5.816 -3.460 1.00 85.62 141 GLN A CA 1
ATOM 1108 C C . GLN A 1 141 ? 17.286 -4.726 -3.779 1.00 85.62 141 GLN A C 1
ATOM 1110 O O . GLN A 1 141 ? 18.327 -4.615 -3.116 1.00 85.62 141 GLN A O 1
ATOM 1115 N N . ASN A 1 142 ? 17.010 -3.953 -4.829 1.00 88.44 142 ASN A N 1
ATOM 1116 C CA . ASN A 1 142 ? 17.900 -2.913 -5.332 1.00 88.44 142 ASN A CA 1
ATOM 1117 C C . ASN A 1 142 ? 17.772 -1.594 -4.562 1.00 88.44 142 ASN A C 1
ATOM 1119 O O . ASN A 1 142 ? 18.603 -0.709 -4.756 1.00 88.44 142 ASN A O 1
ATOM 1123 N N . LEU A 1 143 ? 16.766 -1.452 -3.691 1.00 92.50 143 LEU A N 1
ATOM 1124 C CA . LEU A 1 143 ? 16.651 -0.276 -2.835 1.00 92.50 143 LEU A CA 1
ATOM 1125 C C . LEU A 1 143 ? 17.783 -0.250 -1.802 1.00 92.50 143 LEU A C 1
ATOM 1127 O O . LEU A 1 143 ? 18.207 -1.280 -1.267 1.00 92.50 143 LEU A O 1
ATOM 1131 N N . GLU A 1 144 ? 18.260 0.949 -1.487 1.00 95.44 144 GLU A N 1
ATOM 1132 C CA . GLU A 1 144 ? 19.240 1.136 -0.423 1.00 95.44 144 GLU A CA 1
ATOM 1133 C C . GLU A 1 144 ? 18.641 0.679 0.922 1.00 95.44 144 GLU A C 1
ATOM 1135 O O . GLU A 1 144 ? 17.514 1.039 1.264 1.00 95.44 144 GLU A O 1
ATOM 1140 N N . GLY A 1 145 ? 19.381 -0.145 1.673 1.00 93.38 145 GLY A N 1
ATOM 1141 C CA . GLY A 1 145 ? 18.928 -0.752 2.933 1.00 93.38 145 GLY A CA 1
ATOM 1142 C C . GLY A 1 145 ? 17.908 -1.890 2.791 1.00 93.38 145 GLY A C 1
ATOM 1143 O O . GLY A 1 145 ? 17.330 -2.312 3.792 1.00 93.38 145 GLY A O 1
ATOM 1144 N N . ALA A 1 146 ? 17.662 -2.399 1.578 1.00 92.75 146 ALA A N 1
ATOM 1145 C CA . ALA A 1 146 ? 16.890 -3.627 1.401 1.00 92.75 146 ALA A CA 1
ATOM 1146 C C . ALA A 1 146 ? 17.666 -4.851 1.932 1.00 92.75 146 ALA A C 1
ATOM 1148 O O . ALA A 1 146 ? 18.894 -4.914 1.764 1.00 92.75 146 ALA A O 1
ATOM 1149 N N . PRO A 1 147 ? 16.980 -5.848 2.529 1.00 88.81 147 PRO A N 1
ATOM 1150 C CA . PRO A 1 147 ? 17.610 -7.095 2.944 1.00 88.81 147 PRO A CA 1
ATOM 1151 C C . PRO A 1 147 ? 18.319 -7.773 1.770 1.00 88.81 147 PRO A C 1
ATOM 1153 O O . PRO A 1 147 ? 17.791 -7.835 0.663 1.00 88.81 147 PRO A O 1
ATOM 1156 N N . LYS A 1 148 ? 19.522 -8.302 2.016 1.00 84.75 148 LYS A N 1
ATOM 1157 C CA . LYS A 1 148 ? 20.289 -9.061 1.010 1.00 84.75 148 LYS A CA 1
ATOM 1158 C C . LYS A 1 148 ? 20.026 -10.562 1.050 1.00 84.75 148 LYS A C 1
ATOM 1160 O O . LYS A 1 148 ? 20.508 -11.290 0.190 1.00 84.75 148 LYS A O 1
ATOM 1165 N N . GLN A 1 149 ? 19.280 -11.025 2.049 1.00 82.81 149 GLN A N 1
ATOM 1166 C CA . GLN A 1 149 ? 18.872 -12.415 2.130 1.00 82.81 149 GLN A CA 1
ATOM 1167 C C . GLN A 1 149 ? 17.859 -12.716 1.027 1.00 82.81 149 GLN A C 1
ATOM 1169 O O . GLN A 1 149 ? 16.840 -12.040 0.911 1.00 82.81 149 GLN A O 1
ATOM 1174 N N . VAL A 1 150 ? 18.137 -13.761 0.253 1.00 84.31 150 VAL A N 1
ATOM 1175 C CA . VAL A 1 150 ? 17.194 -14.295 -0.726 1.00 84.31 150 VAL A CA 1
ATOM 1176 C C . VAL A 1 150 ? 16.239 -15.229 0.008 1.00 84.31 150 VAL A C 1
ATOM 1178 O O . VAL A 1 150 ? 16.660 -16.249 0.559 1.00 84.31 150 VAL A O 1
ATOM 1181 N N . GLU A 1 151 ? 14.959 -14.870 0.056 1.00 89.31 151 GLU A N 1
ATOM 1182 C CA . GLU A 1 151 ? 13.922 -15.787 0.523 1.00 89.31 151 GLU A CA 1
ATOM 1183 C C . GLU A 1 151 ? 13.666 -16.854 -0.553 1.00 89.31 151 GLU A C 1
ATOM 1185 O O . GLU A 1 151 ? 13.528 -16.499 -1.723 1.00 89.31 151 GLU A O 1
ATOM 1190 N N . PRO A 1 152 ? 13.563 -18.150 -0.194 1.00 91.06 152 PRO A N 1
ATOM 1191 C CA . PRO A 1 152 ? 13.265 -19.198 -1.170 1.00 91.06 152 PRO A CA 1
ATOM 1192 C C . PRO A 1 152 ? 11.927 -18.992 -1.887 1.00 91.06 152 PRO A C 1
ATOM 1194 O O . PRO A 1 152 ? 11.830 -19.260 -3.077 1.00 91.06 152 PRO A O 1
ATOM 1197 N N . ASN A 1 153 ? 10.915 -18.494 -1.163 1.00 90.88 153 ASN A N 1
ATOM 1198 C CA . ASN A 1 153 ? 9.571 -18.236 -1.680 1.00 90.88 153 ASN A CA 1
ATOM 1199 C C . ASN A 1 153 ? 9.112 -16.825 -1.272 1.00 90.88 153 ASN A C 1
ATOM 1201 O O . ASN A 1 153 ? 8.369 -16.692 -0.296 1.00 90.88 153 ASN A O 1
ATOM 1205 N N . PRO A 1 154 ? 9.531 -15.771 -1.996 1.00 91.19 154 PRO A N 1
ATOM 1206 C CA . PRO A 1 154 ? 9.201 -14.383 -1.662 1.00 91.19 154 PRO A CA 1
ATOM 1207 C C . PRO A 1 154 ? 7.695 -14.111 -1.593 1.00 91.19 154 PRO A C 1
ATOM 1209 O O . PRO A 1 154 ? 7.256 -13.306 -0.782 1.00 91.19 154 PRO A O 1
ATOM 1212 N N . MET A 1 155 ? 6.898 -14.808 -2.412 1.00 90.81 155 MET A N 1
ATOM 1213 C CA . MET A 1 155 ? 5.434 -14.706 -2.413 1.00 90.81 155 MET A CA 1
ATOM 1214 C C . MET A 1 155 ? 4.793 -15.211 -1.110 1.00 90.81 155 MET A C 1
ATOM 1216 O O . MET A 1 155 ? 3.728 -14.752 -0.745 1.00 90.81 155 MET A O 1
ATOM 1220 N N . LEU A 1 156 ? 5.419 -16.148 -0.392 1.00 93.56 156 LEU A N 1
ATOM 1221 C CA . LEU A 1 156 ? 4.917 -16.655 0.896 1.00 93.56 156 LEU A CA 1
ATOM 1222 C C . LEU A 1 156 ? 5.697 -16.070 2.091 1.00 93.56 156 LEU A C 1
ATOM 1224 O O . LEU A 1 156 ? 5.547 -16.532 3.228 1.00 93.56 156 LEU A O 1
ATOM 1228 N N . GLY A 1 157 ? 6.562 -15.091 1.818 1.00 92.44 157 GLY A N 1
ATOM 1229 C CA . GLY A 1 157 ? 7.641 -14.641 2.690 1.00 92.44 157 GLY A CA 1
ATOM 1230 C C . GLY A 1 157 ? 7.245 -13.591 3.728 1.00 92.44 157 GLY A C 1
ATOM 1231 O O . GLY A 1 157 ? 6.104 -13.498 4.192 1.00 92.44 157 GLY A O 1
ATOM 1232 N N . MET A 1 158 ? 8.232 -12.804 4.152 1.00 93.38 158 MET A N 1
ATOM 1233 C CA . MET A 1 158 ? 8.077 -11.745 5.152 1.00 93.38 158 MET A CA 1
ATOM 1234 C C . MET A 1 158 ? 7.706 -10.404 4.499 1.00 93.38 158 MET A C 1
ATOM 1236 O O . MET A 1 158 ? 8.509 -9.474 4.478 1.00 93.38 158 MET A O 1
ATOM 1240 N N . HIS A 1 159 ? 6.478 -10.299 3.991 1.00 95.12 159 HIS A N 1
ATOM 1241 C CA . HIS A 1 159 ? 5.924 -9.076 3.392 1.00 95.12 159 HIS A CA 1
ATOM 1242 C C . HIS A 1 159 ? 4.500 -8.785 3.905 1.00 95.12 159 HIS A C 1
ATOM 1244 O O . HIS A 1 159 ? 4.031 -9.412 4.862 1.00 95.12 159 HIS A O 1
ATOM 1250 N N . GLY A 1 160 ? 3.835 -7.789 3.317 1.00 97.06 160 GLY A N 1
ATOM 1251 C CA . GLY A 1 160 ? 2.481 -7.377 3.675 1.00 97.06 160 GLY A CA 1
ATOM 1252 C C . GLY A 1 160 ? 2.331 -7.011 5.150 1.00 97.06 160 GLY A C 1
ATOM 1253 O O . GLY A 1 160 ? 3.251 -6.488 5.792 1.00 97.06 160 GLY A O 1
ATOM 1254 N N . ILE A 1 161 ? 1.169 -7.325 5.730 1.00 98.06 161 ILE A N 1
ATOM 1255 C CA . ILE A 1 161 ? 0.918 -6.968 7.126 1.00 98.06 161 ILE A CA 1
ATOM 1256 C C . ILE A 1 161 ? 1.860 -7.663 8.112 1.00 98.06 161 ILE A C 1
ATOM 1258 O O . ILE A 1 161 ? 2.226 -7.078 9.133 1.00 98.06 161 ILE A O 1
ATOM 1262 N N . ARG A 1 162 ? 2.317 -8.875 7.790 1.00 97.38 162 ARG A N 1
ATOM 1263 C CA . ARG A 1 162 ? 3.257 -9.633 8.621 1.00 97.38 162 ARG A CA 1
ATOM 1264 C C . ARG A 1 162 ? 4.554 -8.855 8.835 1.00 97.38 162 ARG A C 1
ATOM 1266 O O . ARG A 1 162 ? 5.029 -8.747 9.968 1.00 97.38 162 ARG A O 1
ATOM 1273 N N . PHE A 1 163 ? 5.093 -8.262 7.768 1.00 97.12 163 PHE A N 1
ATOM 1274 C CA . PHE A 1 163 ? 6.255 -7.380 7.856 1.00 97.12 163 PHE A CA 1
ATOM 1275 C C . PHE A 1 163 ? 5.949 -6.139 8.703 1.00 97.12 163 PHE A C 1
ATOM 1277 O O . PHE A 1 163 ? 6.703 -5.818 9.623 1.00 97.12 163 PHE A O 1
ATOM 1284 N N . GLY A 1 164 ? 4.815 -5.479 8.450 1.00 97.69 164 GLY A N 1
ATOM 1285 C CA . GLY A 1 164 ? 4.409 -4.280 9.186 1.00 97.69 164 GLY A CA 1
ATOM 1286 C C . GLY A 1 164 ? 4.236 -4.505 10.694 1.00 97.69 164 GLY A C 1
ATOM 1287 O O . GLY A 1 164 ? 4.655 -3.673 11.496 1.00 97.69 164 GLY A O 1
ATOM 1288 N N . ILE A 1 165 ? 3.680 -5.648 11.104 1.00 98.19 165 ILE A N 1
ATOM 1289 C CA . ILE A 1 165 ? 3.526 -6.017 12.521 1.00 98.19 165 ILE A CA 1
ATOM 1290 C C . ILE A 1 165 ? 4.879 -6.326 13.165 1.00 98.19 165 ILE A C 1
ATOM 1292 O O . ILE A 1 165 ? 5.114 -5.929 14.307 1.00 98.19 165 ILE A O 1
ATOM 1296 N N . LYS A 1 166 ? 5.785 -6.996 12.441 1.00 97.44 166 LYS A N 1
ATOM 1297 C CA . LYS A 1 166 ? 7.151 -7.271 12.914 1.00 97.44 166 LYS A CA 1
ATOM 1298 C C . LYS A 1 166 ? 7.982 -5.993 13.066 1.00 97.44 166 LYS A C 1
ATOM 1300 O O . LYS A 1 166 ? 8.821 -5.915 13.961 1.00 97.44 166 LYS A O 1
ATOM 1305 N N . HIS A 1 167 ? 7.732 -4.992 12.224 1.00 97.94 167 HIS A N 1
ATOM 1306 C CA . HIS A 1 167 ? 8.401 -3.692 12.238 1.00 97.94 167 HIS A CA 1
ATOM 1307 C C . HIS A 1 167 ? 7.398 -2.559 12.522 1.00 97.94 167 HIS A C 1
ATOM 1309 O O . HIS A 1 167 ? 7.122 -1.733 11.647 1.00 97.94 167 HIS A O 1
ATOM 1315 N N . PRO A 1 168 ? 6.859 -2.471 13.754 1.00 98.31 168 PRO A N 1
ATOM 1316 C CA . PRO A 1 168 ? 5.726 -1.600 14.066 1.00 98.31 168 PRO A CA 1
ATOM 1317 C C . PRO A 1 168 ? 6.017 -0.111 13.857 1.00 98.31 168 PRO A C 1
ATOM 1319 O O . PRO A 1 168 ? 5.101 0.650 13.568 1.00 98.31 168 PRO A O 1
ATOM 1322 N N . GLU A 1 169 ? 7.273 0.325 13.979 1.00 98.56 169 GLU A N 1
ATOM 1323 C CA . GLU A 1 169 ? 7.674 1.708 13.689 1.00 98.56 169 GLU A CA 1
ATOM 1324 C C . GLU A 1 169 ? 7.450 2.083 12.217 1.00 98.56 169 GLU A C 1
ATOM 1326 O O . GLU A 1 169 ? 6.988 3.187 11.930 1.00 98.56 169 GLU A O 1
ATOM 1331 N N . ILE A 1 170 ? 7.706 1.147 11.297 1.00 98.56 170 ILE A N 1
ATOM 1332 C CA . ILE A 1 170 ? 7.486 1.323 9.855 1.00 98.56 170 ILE A CA 1
ATOM 1333 C C . ILE A 1 170 ? 5.991 1.395 9.564 1.00 98.56 170 ILE A C 1
ATOM 1335 O O . ILE A 1 170 ? 5.529 2.363 8.963 1.00 98.56 170 ILE A O 1
ATOM 1339 N N . LEU A 1 171 ? 5.218 0.427 10.061 1.00 98.75 171 LEU A N 1
ATOM 1340 C CA . LEU A 1 171 ? 3.772 0.417 9.851 1.00 98.75 171 LEU A CA 1
ATOM 1341 C C . LEU A 1 171 ? 3.104 1.658 10.459 1.00 98.75 171 LEU A C 1
ATOM 1343 O O . LEU A 1 171 ? 2.292 2.308 9.807 1.00 98.75 171 LEU A O 1
ATOM 1347 N N . LYS A 1 172 ? 3.479 2.058 11.679 1.00 98.81 172 LYS A N 1
ATOM 1348 C CA . LYS A 1 172 ? 2.958 3.284 12.302 1.00 98.81 172 LYS A CA 1
ATOM 1349 C C . LYS A 1 172 ? 3.310 4.536 11.506 1.00 98.81 172 LYS A C 1
ATOM 1351 O O . LYS A 1 172 ? 2.487 5.442 11.468 1.00 98.81 172 LYS A O 1
ATOM 1356 N N . ALA A 1 173 ? 4.482 4.606 10.876 1.00 98.81 173 ALA A N 1
ATOM 1357 C CA . ALA A 1 173 ? 4.835 5.724 10.004 1.00 98.81 173 ALA A CA 1
ATOM 1358 C C . ALA A 1 173 ? 3.924 5.792 8.766 1.00 98.81 173 ALA A C 1
ATOM 1360 O O . ALA A 1 173 ? 3.431 6.865 8.430 1.00 98.81 173 ALA A O 1
ATOM 1361 N N . GLU A 1 174 ? 3.601 4.660 8.139 1.00 98.75 174 GLU A N 1
ATOM 1362 C CA . GLU A 1 174 ? 2.630 4.618 7.032 1.00 98.75 174 GLU A CA 1
ATOM 1363 C C . GLU A 1 174 ? 1.237 5.072 7.484 1.00 98.75 174 GLU A C 1
ATOM 1365 O O . GLU A 1 174 ? 0.606 5.912 6.840 1.00 98.75 174 GLU A O 1
ATOM 1370 N N . LEU A 1 175 ? 0.773 4.576 8.635 1.00 98.81 175 LEU A N 1
ATOM 1371 C CA . LEU A 1 175 ? -0.524 4.948 9.203 1.00 98.81 175 LEU A CA 1
ATOM 1372 C C . LEU A 1 175 ? -0.577 6.429 9.616 1.00 98.81 175 LEU A C 1
ATOM 1374 O O . LEU A 1 175 ? -1.589 7.094 9.399 1.00 98.81 175 LEU A O 1
ATOM 1378 N N . LYS A 1 176 ? 0.508 6.986 10.167 1.00 98.81 176 LYS A N 1
ATOM 1379 C CA . LYS A 1 176 ? 0.617 8.419 10.489 1.00 98.81 176 LYS A CA 1
ATOM 1380 C C . LYS A 1 176 ? 0.630 9.289 9.239 1.00 98.81 176 LYS A C 1
ATOM 1382 O O . LYS A 1 176 ? -0.017 10.334 9.224 1.00 98.81 176 LYS A O 1
ATOM 1387 N N . ALA A 1 177 ? 1.303 8.857 8.175 1.00 98.75 177 ALA A N 1
ATOM 1388 C CA . ALA A 1 177 ? 1.248 9.539 6.889 1.00 98.75 177 ALA A CA 1
ATOM 1389 C C . ALA A 1 177 ? -0.194 9.595 6.357 1.00 98.75 177 ALA A C 1
ATOM 1391 O O . ALA A 1 177 ? -0.670 10.661 5.968 1.00 98.75 177 ALA A O 1
ATOM 1392 N N . MET A 1 178 ? -0.926 8.481 6.432 1.00 98.69 178 MET A N 1
ATOM 1393 C CA . MET A 1 178 ? -2.353 8.423 6.102 1.00 98.69 178 MET A CA 1
ATOM 1394 C C . MET A 1 178 ? -3.200 9.344 7.000 1.00 98.69 178 MET A C 1
ATOM 1396 O O . MET A 1 178 ? -4.041 10.083 6.487 1.00 98.69 178 MET A O 1
ATOM 1400 N N . LYS A 1 179 ? -2.934 9.380 8.315 1.00 98.75 179 LYS A N 1
ATOM 1401 C CA . LYS A 1 179 ? -3.582 10.299 9.270 1.00 98.75 179 LYS A CA 1
ATOM 1402 C C . LYS A 1 179 ? -3.380 11.756 8.880 1.00 98.75 179 LYS A C 1
ATOM 1404 O O . LYS A 1 179 ? -4.337 12.522 8.823 1.00 98.75 179 LYS A O 1
ATOM 1409 N N . ARG A 1 180 ? -2.151 12.143 8.541 1.00 98.50 180 ARG A N 1
ATOM 1410 C CA . ARG A 1 180 ? -1.830 13.508 8.098 1.00 98.50 180 ARG A CA 1
ATOM 1411 C C . ARG A 1 180 ? -2.597 13.902 6.837 1.00 98.50 180 ARG A C 1
ATOM 1413 O O . ARG A 1 180 ? -2.985 15.059 6.706 1.00 98.50 180 ARG A O 1
ATOM 1420 N N . VAL A 1 181 ? -2.841 12.969 5.915 1.00 98.19 181 VAL A N 1
ATOM 1421 C CA . VAL A 1 181 ? -3.693 13.229 4.740 1.00 98.19 181 VAL A CA 1
ATOM 1422 C C . VAL A 1 181 ? -5.163 13.362 5.148 1.00 98.19 181 VAL A C 1
ATOM 1424 O O . VAL A 1 181 ? -5.840 14.272 4.669 1.00 98.19 181 VAL A O 1
ATOM 1427 N N . ALA A 1 182 ? -5.653 12.525 6.065 1.00 97.94 182 ALA A N 1
ATOM 1428 C CA . ALA A 1 182 ? -7.022 12.622 6.574 1.00 97.94 182 ALA A CA 1
ATOM 1429 C C . ALA A 1 182 ? -7.297 13.965 7.273 1.00 97.94 182 ALA A C 1
ATOM 1431 O O . ALA A 1 182 ? -8.312 14.609 7.010 1.00 97.94 182 ALA A O 1
ATOM 1432 N N . GLN A 1 183 ? -6.335 14.463 8.056 1.00 97.19 183 GLN A N 1
ATOM 1433 C CA . GLN A 1 183 ? -6.377 15.782 8.702 1.00 97.19 183 GLN A CA 1
ATOM 1434 C C . GLN A 1 183 ? -6.469 16.953 7.711 1.00 97.19 183 GLN A C 1
ATOM 1436 O O . GLN A 1 183 ? -6.893 18.044 8.087 1.00 97.19 183 GLN A O 1
ATOM 1441 N N . LYS A 1 184 ? -6.132 16.739 6.432 1.00 96.25 184 LYS A N 1
ATOM 1442 C CA . LYS A 1 184 ? -6.361 17.707 5.345 1.00 96.25 184 LYS A CA 1
ATOM 1443 C C . LYS A 1 184 ? -7.769 17.626 4.740 1.00 96.25 184 LYS A C 1
ATOM 1445 O O . LYS A 1 184 ? -8.007 18.174 3.666 1.00 96.25 184 LYS A O 1
ATOM 1450 N N . GLY A 1 185 ? -8.701 16.950 5.413 1.00 95.50 185 GLY A N 1
ATOM 1451 C CA . GLY A 1 185 ? -10.105 16.837 5.015 1.00 95.50 185 GLY A CA 1
ATOM 1452 C C . GLY A 1 185 ? -10.380 15.739 3.987 1.00 95.50 185 GLY A C 1
ATOM 1453 O O . GLY A 1 185 ? -11.428 15.755 3.345 1.00 95.50 185 GLY A O 1
ATOM 1454 N N . LYS A 1 186 ? -9.449 14.800 3.795 1.00 96.38 186 LYS A N 1
ATOM 1455 C CA . LYS A 1 186 ? -9.605 13.678 2.859 1.00 96.38 186 LYS A CA 1
ATOM 1456 C C . LYS A 1 186 ? -10.132 12.447 3.581 1.00 96.38 186 LYS A C 1
ATOM 1458 O O . LYS A 1 186 ? -9.755 12.174 4.716 1.00 96.38 186 LYS A O 1
ATOM 1463 N N . LYS A 1 187 ? -10.972 11.658 2.914 1.00 97.94 187 LYS A N 1
ATOM 1464 C CA . LYS A 1 187 ? -11.430 10.382 3.469 1.00 97.94 187 LYS A CA 1
ATOM 1465 C C . LYS A 1 187 ? -10.437 9.281 3.127 1.00 97.94 187 LYS A C 1
ATOM 1467 O O . LYS A 1 187 ? -10.207 9.009 1.950 1.00 97.94 187 LYS A O 1
ATOM 1472 N N . ILE A 1 188 ? -9.885 8.638 4.153 1.00 98.38 188 ILE A N 1
ATOM 1473 C CA . ILE A 1 188 ? -8.879 7.588 3.997 1.00 98.38 188 ILE A CA 1
ATOM 1474 C C . ILE A 1 188 ? -9.444 6.223 4.384 1.00 98.38 188 ILE A C 1
ATOM 1476 O O . ILE A 1 188 ? -10.043 6.063 5.449 1.00 98.38 188 ILE A O 1
ATOM 1480 N N . GLY A 1 189 ? -9.236 5.243 3.505 1.00 98.56 189 GLY A N 1
ATOM 1481 C CA . GLY A 1 189 ? -9.405 3.826 3.809 1.00 98.56 189 GLY A CA 1
ATOM 1482 C C . GLY A 1 189 ? -8.050 3.144 3.939 1.00 98.56 189 GLY A C 1
ATOM 1483 O O . GLY A 1 189 ? -7.276 3.166 2.993 1.00 98.56 189 GLY A O 1
ATOM 1484 N N . ILE A 1 190 ? -7.769 2.534 5.082 1.00 98.69 190 ILE A N 1
ATOM 1485 C CA . ILE A 1 190 ? -6.591 1.700 5.312 1.00 98.69 190 ILE A CA 1
ATOM 1486 C C . ILE A 1 190 ? -6.935 0.283 4.880 1.00 98.69 190 ILE A C 1
ATOM 1488 O O . ILE A 1 190 ? -7.906 -0.294 5.370 1.00 98.69 190 ILE A O 1
ATOM 1492 N N . LEU A 1 191 ? -6.137 -0.272 3.978 1.00 98.62 191 LEU A N 1
ATOM 1493 C CA . LEU A 1 191 ? -6.303 -1.619 3.461 1.00 98.62 191 LEU A CA 1
ATOM 1494 C C . LEU A 1 191 ? -5.106 -2.488 3.860 1.00 98.62 191 LEU A C 1
ATOM 1496 O O . LEU A 1 191 ? -3.975 -2.222 3.462 1.00 98.62 191 LEU A O 1
ATOM 1500 N N . MET A 1 192 ? -5.362 -3.526 4.650 1.00 98.38 192 MET A N 1
ATOM 1501 C CA . MET A 1 192 ? -4.333 -4.452 5.128 1.00 98.38 192 MET A CA 1
ATOM 1502 C C . MET A 1 192 ? -4.134 -5.609 4.130 1.00 98.38 192 MET A C 1
ATOM 1504 O O . MET A 1 192 ? -5.104 -6.331 3.885 1.00 98.38 192 MET A O 1
ATOM 1508 N N . PRO A 1 193 ? -2.929 -5.801 3.559 1.00 98.25 193 PRO A N 1
ATOM 1509 C CA . PRO A 1 193 ? -2.619 -6.927 2.681 1.00 98.25 193 PRO A CA 1
ATOM 1510 C C . PRO A 1 193 ? -2.169 -8.177 3.448 1.00 98.25 193 PRO A C 1
ATOM 1512 O O . PRO A 1 193 ? -1.662 -8.078 4.566 1.00 98.25 193 PRO A O 1
ATOM 1515 N N . GLN A 1 194 ? -2.287 -9.343 2.812 1.00 97.62 194 GLN A N 1
ATOM 1516 C CA . GLN A 1 194 ? -1.754 -10.645 3.240 1.00 97.62 194 GLN A CA 1
ATOM 1517 C C . GLN A 1 194 ? -2.200 -11.074 4.647 1.00 97.62 194 GLN A C 1
ATOM 1519 O O . GLN A 1 194 ? -1.474 -11.767 5.359 1.00 97.62 194 GLN A O 1
ATOM 1524 N N . VAL A 1 195 ? -3.399 -10.657 5.062 1.00 97.88 195 VAL A N 1
ATOM 1525 C CA . VAL A 1 195 ? -3.970 -11.033 6.362 1.00 97.88 195 VAL A CA 1
ATOM 1526 C C . VAL A 1 195 ? -4.294 -12.527 6.352 1.00 97.88 195 VAL A C 1
ATOM 1528 O O . VAL A 1 195 ? -4.851 -13.040 5.379 1.00 97.88 195 VAL A O 1
ATOM 1531 N N . ILE A 1 196 ? -3.963 -13.230 7.431 1.00 97.81 196 ILE A N 1
ATOM 1532 C CA . ILE A 1 196 ? -4.285 -14.653 7.621 1.00 97.81 196 ILE A CA 1
ATOM 1533 C C . ILE A 1 196 ? -4.928 -14.942 8.979 1.00 97.81 196 ILE A C 1
ATOM 1535 O O . ILE A 1 196 ? -5.325 -16.077 9.228 1.00 97.81 196 ILE A O 1
ATOM 1539 N N . SER A 1 197 ? -5.026 -13.947 9.863 1.00 98.00 197 SER A N 1
ATOM 1540 C CA . SER A 1 197 ? -5.597 -14.111 11.200 1.00 98.00 197 SER A CA 1
ATOM 1541 C C . SER A 1 197 ? -6.306 -12.851 11.695 1.00 98.00 197 SER A C 1
ATOM 1543 O O . SER A 1 197 ? -5.962 -11.725 11.334 1.00 98.00 197 SER A O 1
ATOM 1545 N N . VAL A 1 198 ? -7.285 -13.040 12.581 1.00 98.19 198 VAL A N 1
ATOM 1546 C CA . VAL A 1 198 ? -8.010 -11.944 13.245 1.00 98.19 198 VAL A CA 1
ATOM 1547 C C . VAL A 1 198 ? -7.094 -11.148 14.183 1.00 98.19 198 VAL A C 1
ATOM 1549 O O . VAL A 1 198 ? -7.260 -9.939 14.342 1.00 98.19 198 VAL A O 1
ATOM 1552 N N . ASP A 1 199 ? -6.082 -11.794 14.762 1.00 98.44 199 ASP A N 1
ATOM 1553 C CA . ASP A 1 199 ? -5.130 -11.140 15.663 1.00 98.44 199 ASP A CA 1
ATOM 1554 C C . ASP A 1 199 ? -4.262 -10.098 14.944 1.00 98.44 199 ASP A C 1
ATOM 1556 O O . ASP A 1 199 ? -3.966 -9.046 15.513 1.00 98.44 199 ASP A O 1
ATOM 1560 N N . GLU A 1 200 ? -3.925 -10.315 13.667 1.00 98.38 200 GLU A N 1
ATOM 1561 C CA . GLU A 1 200 ? -3.240 -9.306 12.847 1.00 98.38 200 GLU A CA 1
ATOM 1562 C C . GLU A 1 200 ? -4.101 -8.045 12.682 1.00 98.38 200 GLU A C 1
ATOM 1564 O O . GLU A 1 200 ? -3.605 -6.927 12.849 1.00 98.38 200 GLU A O 1
ATOM 1569 N N . LEU A 1 201 ? -5.408 -8.205 12.435 1.00 98.25 201 LEU A N 1
ATOM 1570 C CA . LEU A 1 201 ? -6.362 -7.091 12.386 1.00 98.25 201 LEU A CA 1
ATOM 1571 C C . LEU A 1 201 ? -6.429 -6.351 13.727 1.00 98.25 201 LEU A C 1
ATOM 1573 O O . LEU A 1 201 ? -6.335 -5.119 13.760 1.00 98.25 201 LEU A O 1
ATOM 1577 N N . LYS A 1 202 ? -6.565 -7.086 14.836 1.00 98.38 202 LYS A N 1
ATOM 1578 C CA . LYS A 1 202 ? -6.587 -6.504 16.187 1.00 98.38 202 LYS A CA 1
ATOM 1579 C C . LYS A 1 202 ? -5.325 -5.696 16.457 1.00 98.38 202 LYS A C 1
ATOM 1581 O O . LYS A 1 202 ? -5.422 -4.564 16.931 1.00 98.38 202 LYS A O 1
ATOM 1586 N N . LYS A 1 203 ? -4.160 -6.216 16.064 1.00 98.38 203 LYS A N 1
ATOM 1587 C CA . LYS A 1 203 ? -2.879 -5.536 16.262 1.00 98.38 203 LYS A CA 1
ATOM 1588 C C . LYS A 1 203 ? -2.786 -4.216 15.505 1.00 98.38 203 LYS A C 1
ATOM 1590 O O . LYS A 1 203 ? -2.336 -3.218 16.064 1.00 98.38 203 LYS A O 1
ATOM 1595 N N . VAL A 1 204 ? -3.266 -4.161 14.265 1.00 98.00 204 VAL A N 1
ATOM 1596 C CA . VAL A 1 204 ? -3.318 -2.892 13.519 1.00 98.00 204 VAL A CA 1
ATOM 1597 C C . VAL A 1 204 ? -4.288 -1.907 14.157 1.00 98.00 204 VAL A C 1
ATOM 1599 O O . VAL A 1 204 ? -3.973 -0.722 14.262 1.00 98.00 204 VAL A O 1
ATOM 1602 N N . LYS A 1 205 ? -5.442 -2.374 14.644 1.00 97.88 205 LYS A N 1
ATOM 1603 C CA . LYS A 1 205 ? -6.387 -1.517 15.374 1.00 97.88 205 LYS A CA 1
ATOM 1604 C C . LYS A 1 205 ? -5.799 -0.962 16.671 1.00 97.88 205 LYS A C 1
ATOM 1606 O O . LYS A 1 205 ? -6.094 0.180 17.011 1.00 97.88 205 LYS A O 1
ATOM 1611 N N . GLU A 1 206 ? -4.962 -1.718 17.379 1.00 98.19 206 GLU A N 1
ATOM 1612 C CA . GLU A 1 206 ? -4.187 -1.198 18.515 1.00 98.19 206 GLU A CA 1
ATOM 1613 C C . GLU A 1 206 ? -3.257 -0.067 18.075 1.00 98.19 206 GLU A C 1
ATOM 1615 O O . GLU A 1 206 ? -3.304 1.016 18.654 1.00 98.19 206 GLU A O 1
ATOM 1620 N N . PHE A 1 207 ? -2.490 -0.260 16.999 1.00 98.50 207 PHE A N 1
ATOM 1621 C CA . PHE A 1 207 ? -1.610 0.789 16.484 1.00 98.50 207 PHE A CA 1
ATOM 1622 C C . PHE A 1 207 ? -2.373 2.047 16.071 1.00 98.50 207 PHE A C 1
ATOM 1624 O O . PHE A 1 207 ? -1.898 3.145 16.347 1.00 98.50 207 PHE A O 1
ATOM 1631 N N . LEU A 1 208 ? -3.561 1.909 15.475 1.00 98.31 208 LEU A N 1
ATOM 1632 C CA . LEU A 1 208 ? -4.424 3.046 15.143 1.00 98.31 208 LEU A CA 1
ATOM 1633 C C . LEU A 1 208 ? -4.883 3.817 16.380 1.00 98.31 208 LEU A C 1
ATOM 1635 O O . LEU A 1 208 ? -4.876 5.047 16.356 1.00 98.31 208 LEU A O 1
ATOM 1639 N N . LYS A 1 209 ? -5.225 3.117 17.468 1.00 97.88 209 LYS A N 1
ATOM 1640 C CA . LYS A 1 209 ? -5.552 3.751 18.754 1.00 97.88 209 LYS A CA 1
ATOM 1641 C C . LYS A 1 209 ? -4.345 4.484 19.333 1.00 97.88 209 LYS A C 1
ATOM 1643 O O . LYS A 1 209 ? -4.482 5.628 19.743 1.00 97.88 209 LYS A O 1
ATOM 1648 N N . GLU A 1 210 ? -3.168 3.858 19.323 1.00 98.06 210 GLU A N 1
ATOM 1649 C CA . GLU A 1 210 ? -1.930 4.451 19.850 1.00 98.06 210 GLU A CA 1
ATOM 1650 C C . GLU A 1 210 ? -1.522 5.738 19.122 1.00 98.06 210 GLU A C 1
ATOM 1652 O O . GLU A 1 210 ? -0.980 6.648 19.742 1.00 98.06 210 GLU A O 1
ATOM 1657 N N . ILE A 1 211 ? -1.772 5.826 17.812 1.00 98.06 211 ILE A N 1
ATOM 1658 C CA . ILE A 1 211 ? -1.506 7.044 17.030 1.00 98.06 211 ILE A CA 1
ATOM 1659 C C . ILE A 1 211 ? -2.720 7.978 16.944 1.00 98.06 211 ILE A C 1
ATOM 1661 O O . ILE A 1 211 ? -2.661 8.970 16.215 1.00 98.06 211 ILE A O 1
ATOM 1665 N N . GLU A 1 212 ? -3.814 7.659 17.640 1.00 97.81 212 GLU A N 1
ATOM 1666 C CA . GLU A 1 212 ? -5.084 8.392 17.665 1.00 97.81 212 GLU A CA 1
ATOM 1667 C C . GLU A 1 212 ? -5.671 8.653 16.265 1.00 97.81 212 GLU A C 1
ATOM 1669 O O . GLU A 1 212 ? -6.039 9.785 15.942 1.00 97.81 212 GLU A O 1
ATOM 1674 N N . PHE A 1 213 ? -5.692 7.646 15.388 1.00 97.56 213 PHE A N 1
ATOM 1675 C CA . PHE A 1 213 ? -6.266 7.750 14.040 1.00 97.56 213 PHE A CA 1
ATOM 1676 C C . PHE A 1 213 ? -7.656 7.097 13.991 1.00 97.56 213 PHE A C 1
ATOM 1678 O O . PHE A 1 213 ? -7.810 5.957 13.553 1.00 97.56 213 PHE A O 1
ATOM 1685 N N . ASN A 1 214 ? -8.670 7.813 14.480 1.00 92.69 214 ASN A N 1
ATOM 1686 C CA . ASN A 1 214 ? -10.017 7.268 14.713 1.00 92.69 214 ASN A CA 1
ATOM 1687 C C . ASN A 1 214 ? -10.960 7.422 13.509 1.00 92.69 214 ASN A C 1
ATOM 1689 O O . ASN A 1 214 ? -11.967 6.727 13.408 1.00 92.69 214 ASN A O 1
ATOM 1693 N N . GLU A 1 215 ? -10.662 8.355 12.611 1.00 92.12 215 GLU A N 1
ATOM 1694 C CA . GLU A 1 215 ? -11.481 8.709 11.452 1.00 92.12 215 GLU A CA 1
ATOM 1695 C C . GLU A 1 215 ? -11.234 7.815 10.227 1.00 92.12 215 GLU A C 1
ATOM 1697 O O . GLU A 1 215 ? -11.985 7.876 9.248 1.00 92.12 215 GLU A O 1
ATOM 1702 N N . ALA A 1 216 ? -10.189 6.984 10.267 1.00 94.50 216 ALA A N 1
ATOM 1703 C CA . ALA A 1 216 ? -9.847 6.082 9.180 1.00 94.50 216 ALA A CA 1
ATOM 1704 C C . ALA A 1 216 ? -10.899 4.982 9.006 1.00 94.50 216 ALA A C 1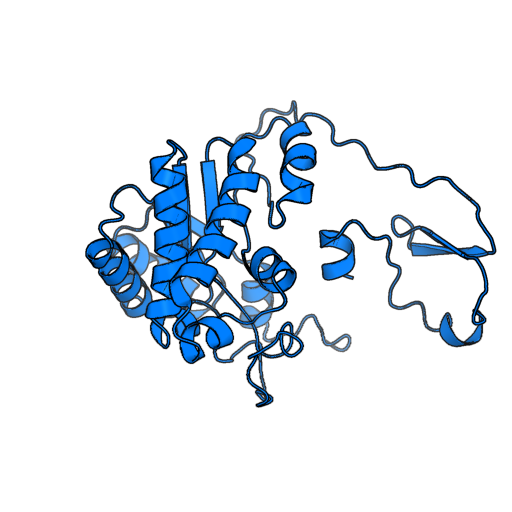
ATOM 1706 O O . ALA A 1 216 ? -11.373 4.389 9.974 1.00 94.50 216 ALA A O 1
ATOM 1707 N N . LYS A 1 217 ? -11.204 4.649 7.750 1.00 98.12 217 LYS A N 1
ATOM 1708 C CA . LYS A 1 217 ? -11.930 3.419 7.423 1.00 98.12 217 LYS A CA 1
ATOM 1709 C C . LYS A 1 217 ? -10.953 2.256 7.424 1.00 98.12 217 LYS A C 1
ATOM 1711 O O . LYS A 1 217 ? -9.955 2.324 6.719 1.00 98.12 217 LYS A O 1
ATOM 1716 N N . VAL A 1 218 ? -11.223 1.198 8.177 1.00 98.44 218 VAL A N 1
ATOM 1717 C CA . VAL A 1 218 ? -10.324 0.039 8.289 1.00 98.44 218 VAL A CA 1
ATOM 1718 C C . VAL A 1 218 ? -10.886 -1.120 7.487 1.00 98.44 218 VAL A C 1
ATOM 1720 O O . VAL A 1 218 ? -12.017 -1.541 7.710 1.00 98.44 218 VAL A O 1
ATOM 1723 N N . GLY A 1 219 ? -10.099 -1.660 6.568 1.00 98.31 219 GLY A N 1
ATOM 1724 C CA . GLY A 1 219 ? -10.485 -2.814 5.774 1.00 98.31 219 GLY A CA 1
ATOM 1725 C C . GLY A 1 219 ? -9.331 -3.769 5.532 1.00 98.31 219 GLY A C 1
ATOM 1726 O O . GLY A 1 219 ? -8.163 -3.476 5.791 1.00 98.31 219 GLY A O 1
ATOM 1727 N N . ILE A 1 220 ? -9.692 -4.933 5.013 1.00 98.38 220 ILE A N 1
ATOM 1728 C CA . ILE A 1 220 ? -8.772 -6.035 4.749 1.00 98.38 220 ILE A CA 1
ATOM 1729 C C . ILE A 1 220 ? -8.823 -6.420 3.278 1.00 98.38 220 ILE A C 1
ATOM 1731 O O . ILE A 1 220 ? -9.872 -6.331 2.625 1.00 98.38 220 ILE A O 1
ATOM 1735 N N . MET A 1 221 ? -7.673 -6.832 2.755 1.00 98.38 221 MET A N 1
ATOM 1736 C CA . MET A 1 221 ? -7.599 -7.442 1.444 1.00 98.38 221 MET A CA 1
ATOM 1737 C C . MET A 1 221 ? -7.825 -8.945 1.607 1.00 98.38 221 MET A C 1
ATOM 1739 O O . MET A 1 221 ? -7.067 -9.635 2.284 1.00 98.38 221 MET A O 1
ATOM 1743 N N . ILE A 1 222 ? -8.893 -9.454 1.002 1.00 98.38 222 ILE A N 1
ATOM 1744 C CA . ILE A 1 222 ? -9.150 -10.886 0.897 1.00 98.38 222 ILE A CA 1
ATOM 1745 C C . ILE A 1 222 ? -8.356 -11.389 -0.297 1.00 98.38 222 ILE A C 1
ATOM 1747 O O . ILE A 1 222 ? -8.787 -11.287 -1.449 1.00 98.38 222 ILE A O 1
ATOM 1751 N N . GLU A 1 223 ? -7.155 -11.860 0.006 1.00 97.44 223 GLU A N 1
ATOM 1752 C CA . GLU A 1 223 ? -6.209 -12.355 -0.988 1.00 97.44 223 GLU A CA 1
ATOM 1753 C C . GLU A 1 223 ? -5.514 -13.652 -0.593 1.00 97.44 223 GLU A C 1
ATOM 1755 O O . GLU A 1 223 ? -4.826 -14.226 -1.420 1.00 97.44 223 GLU A O 1
ATOM 1760 N N . THR A 1 224 ? -5.734 -14.157 0.623 1.00 97.81 224 THR A N 1
ATOM 1761 C CA . THR A 1 224 ? -5.235 -15.458 1.080 1.00 97.81 224 THR A CA 1
ATOM 1762 C C . THR A 1 224 ? -6.411 -16.423 1.284 1.00 97.81 224 THR A C 1
ATOM 1764 O O . THR A 1 224 ? -7.509 -15.981 1.642 1.00 97.81 224 THR A O 1
ATOM 1767 N N . PRO A 1 225 ? -6.222 -17.747 1.122 1.00 97.75 225 PRO A N 1
ATOM 1768 C CA . PRO A 1 225 ? -7.274 -18.719 1.419 1.00 97.75 225 PRO A CA 1
ATOM 1769 C C . PRO A 1 225 ? -7.742 -18.652 2.879 1.00 97.75 225 PRO A C 1
ATOM 1771 O O . PRO A 1 225 ? -8.935 -18.773 3.148 1.00 97.75 225 PRO A O 1
ATOM 1774 N N . ALA A 1 226 ? -6.822 -18.389 3.815 1.00 97.81 226 ALA A N 1
ATOM 1775 C CA . ALA A 1 226 ? -7.146 -18.185 5.226 1.00 97.81 226 ALA A CA 1
ATOM 1776 C C . ALA A 1 226 ? -8.081 -16.983 5.423 1.00 97.81 226 ALA A C 1
ATOM 1778 O O . ALA A 1 226 ? -9.093 -17.101 6.110 1.00 97.81 226 ALA A O 1
ATOM 1779 N N . ALA A 1 227 ? -7.809 -15.855 4.757 1.00 97.94 227 ALA A N 1
ATOM 1780 C CA . ALA A 1 227 ? -8.664 -14.679 4.855 1.00 97.94 227 ALA A CA 1
ATOM 1781 C C . ALA A 1 227 ? -10.092 -14.946 4.365 1.00 97.94 227 ALA A C 1
ATOM 1783 O O . ALA A 1 227 ? -11.033 -14.429 4.958 1.00 97.94 227 ALA A O 1
ATOM 1784 N N . VAL A 1 228 ? -10.265 -15.770 3.320 1.00 98.25 228 VAL A N 1
ATOM 1785 C CA . VAL A 1 228 ? -11.594 -16.169 2.823 1.00 98.25 228 VAL A CA 1
ATOM 1786 C C . VAL A 1 228 ? -12.391 -16.904 3.900 1.00 98.25 228 VAL A C 1
ATOM 1788 O O . VAL A 1 228 ? -13.575 -16.623 4.071 1.00 98.25 228 VAL A O 1
ATOM 1791 N N . GLN A 1 229 ? -11.754 -17.817 4.638 1.00 98.38 229 GLN A N 1
ATOM 1792 C CA . GLN A 1 229 ? -12.422 -18.568 5.708 1.00 98.38 229 GLN A CA 1
ATOM 1793 C C . GLN A 1 229 ? -12.804 -17.674 6.895 1.00 98.38 229 GLN A C 1
ATOM 1795 O O . GLN A 1 229 ? -13.823 -17.908 7.533 1.00 98.38 229 GLN A O 1
ATOM 1800 N N . LEU A 1 230 ? -12.017 -16.627 7.154 1.00 98.25 230 LEU A N 1
ATOM 1801 C CA . LEU A 1 230 ? -12.161 -15.742 8.313 1.00 98.25 230 LEU A CA 1
ATOM 1802 C C . LEU A 1 230 ? -13.013 -14.489 8.045 1.00 98.25 230 LEU A C 1
ATOM 1804 O O . LEU A 1 230 ? -13.080 -13.604 8.896 1.00 98.25 230 LEU A O 1
ATOM 1808 N N . ILE A 1 231 ? -13.673 -14.372 6.882 1.00 98.19 231 ILE A N 1
ATOM 1809 C CA . ILE A 1 231 ? -14.484 -13.183 6.538 1.00 98.19 231 ILE A CA 1
ATOM 1810 C C . ILE A 1 231 ? -15.505 -12.862 7.637 1.00 98.19 231 ILE A C 1
ATOM 1812 O O . ILE A 1 231 ? -15.654 -11.694 7.998 1.00 98.19 231 ILE A O 1
ATOM 1816 N N . GLY A 1 232 ? -16.180 -13.885 8.176 1.00 98.44 232 GLY A N 1
ATOM 1817 C CA . GLY A 1 232 ? -17.144 -13.721 9.268 1.00 98.44 232 GLY A CA 1
ATOM 1818 C C . GLY A 1 232 ? -16.508 -13.083 10.502 1.00 98.44 232 GLY A C 1
ATOM 1819 O O . GLY A 1 232 ? -16.971 -12.038 10.959 1.00 98.44 232 GLY A O 1
ATOM 1820 N N . ASP A 1 233 ? -15.390 -13.641 10.963 1.00 98.44 233 ASP A N 1
ATOM 1821 C CA . ASP A 1 233 ? -14.684 -13.168 12.157 1.00 98.44 233 ASP A CA 1
ATOM 1822 C C . ASP A 1 233 ? -14.133 -11.744 11.976 1.00 98.44 233 ASP A C 1
ATOM 1824 O O . ASP A 1 233 ? -14.195 -10.905 12.877 1.00 98.44 233 ASP A O 1
ATOM 1828 N N . PHE A 1 234 ? -13.641 -11.408 10.780 1.00 98.31 234 PHE A N 1
ATOM 1829 C CA . PHE A 1 234 ? -13.214 -10.040 10.486 1.00 98.31 234 PHE A CA 1
ATOM 1830 C C . PHE A 1 234 ? -14.377 -9.041 10.521 1.00 98.31 234 PHE A C 1
ATOM 1832 O O . PHE A 1 234 ? -14.201 -7.902 10.965 1.00 98.31 234 PHE A O 1
ATOM 1839 N N . CYS A 1 235 ? -15.566 -9.444 10.065 1.00 98.06 235 CYS A N 1
ATOM 1840 C CA . CYS A 1 235 ? -16.769 -8.623 10.172 1.00 98.06 235 CYS A CA 1
ATOM 1841 C C . CYS A 1 235 ? -17.189 -8.412 11.634 1.00 98.06 235 CYS A C 1
ATOM 1843 O O . CYS A 1 235 ? -17.562 -7.290 11.985 1.00 98.06 235 CYS A O 1
ATOM 1845 N N . GLU A 1 236 ? -17.076 -9.429 12.493 1.00 98.19 236 GLU A N 1
ATOM 1846 C CA . GLU A 1 236 ? -17.341 -9.309 13.937 1.00 98.19 236 GLU A CA 1
ATOM 1847 C C . GLU A 1 236 ? -16.404 -8.308 14.619 1.00 98.19 236 GLU A C 1
ATOM 1849 O O . GLU A 1 236 ? -16.834 -7.506 15.453 1.00 98.19 236 GLU A O 1
ATOM 1854 N N . GLU A 1 237 ? -15.148 -8.249 14.176 1.00 97.50 237 GLU A N 1
ATOM 1855 C CA . GLU A 1 237 ? -14.192 -7.234 14.615 1.00 97.50 237 GLU A CA 1
ATOM 1856 C C . GLU A 1 237 ? -14.503 -5.824 14.091 1.00 97.50 237 GLU A C 1
ATOM 1858 O O . GLU A 1 237 ? -13.763 -4.894 14.401 1.00 97.50 237 GLU A O 1
ATOM 1863 N N . LYS A 1 238 ? -15.598 -5.601 13.352 1.00 96.31 238 LYS A N 1
ATOM 1864 C CA . LYS A 1 238 ? -16.048 -4.290 12.843 1.00 96.31 238 LYS A CA 1
ATOM 1865 C C . LYS A 1 238 ? -15.055 -3.655 11.868 1.00 96.31 238 LYS A C 1
ATOM 1867 O O . LYS A 1 238 ? -14.535 -2.562 12.113 1.00 96.31 238 LYS A O 1
ATOM 1872 N N . ILE A 1 239 ? -14.727 -4.353 10.786 1.00 98.06 239 ILE A N 1
ATOM 1873 C CA . ILE A 1 239 ? -14.117 -3.721 9.605 1.00 98.06 239 ILE A CA 1
ATOM 1874 C C . ILE A 1 239 ? -15.157 -2.883 8.846 1.00 98.06 239 ILE A C 1
ATOM 1876 O O . ILE A 1 239 ? -16.345 -3.195 8.845 1.00 98.06 239 ILE A O 1
ATOM 1880 N N . ASP A 1 240 ? -14.712 -1.822 8.180 1.00 98.38 240 ASP A N 1
ATOM 1881 C CA . ASP A 1 240 ? -15.558 -0.947 7.366 1.00 98.38 240 ASP A CA 1
ATOM 1882 C C . ASP A 1 240 ? -15.752 -1.463 5.933 1.00 98.38 240 ASP A C 1
ATOM 1884 O O . ASP A 1 240 ? -16.732 -1.103 5.280 1.00 98.38 240 ASP A O 1
ATOM 1888 N N . PHE A 1 241 ? -14.799 -2.235 5.399 1.00 98.19 241 PHE A N 1
ATOM 1889 C CA . PHE A 1 241 ? -14.858 -2.741 4.027 1.00 98.19 241 PHE A CA 1
ATOM 1890 C C . PHE A 1 241 ? -13.929 -3.939 3.786 1.00 98.19 241 PHE A C 1
ATOM 1892 O O . PHE A 1 241 ? -12.965 -4.174 4.513 1.00 98.19 241 PHE A O 1
ATOM 1899 N N . ILE A 1 242 ? -14.207 -4.644 2.690 1.00 98.12 242 ILE A N 1
ATOM 1900 C CA . ILE A 1 242 ? -13.390 -5.720 2.128 1.00 98.12 242 ILE A CA 1
ATOM 1901 C C . ILE A 1 242 ? -12.956 -5.313 0.718 1.00 98.12 242 ILE A C 1
ATOM 1903 O O . ILE A 1 242 ? -13.737 -4.723 -0.033 1.00 98.12 242 ILE A O 1
ATOM 1907 N N . SER A 1 243 ? -11.718 -5.641 0.354 1.00 98.06 243 SER A N 1
ATOM 1908 C CA . SER A 1 243 ? -11.225 -5.572 -1.024 1.00 98.06 243 SER A CA 1
ATOM 1909 C C . SER A 1 243 ? -10.738 -6.949 -1.458 1.00 98.06 243 SER A C 1
ATOM 1911 O O . SER A 1 243 ? -10.017 -7.593 -0.709 1.00 98.06 243 SER A O 1
ATOM 1913 N N . PHE A 1 244 ? -11.106 -7.419 -2.646 1.00 97.88 244 PHE A N 1
ATOM 1914 C CA . PHE A 1 244 ? -10.635 -8.715 -3.141 1.00 97.88 244 PHE A CA 1
ATOM 1915 C C . PHE A 1 244 ? -9.345 -8.539 -3.943 1.00 97.88 244 PHE A C 1
ATOM 1917 O O . PHE A 1 244 ? -9.355 -7.941 -5.020 1.00 97.88 244 PHE A O 1
ATOM 1924 N N . GLY A 1 245 ? -8.241 -9.086 -3.433 1.00 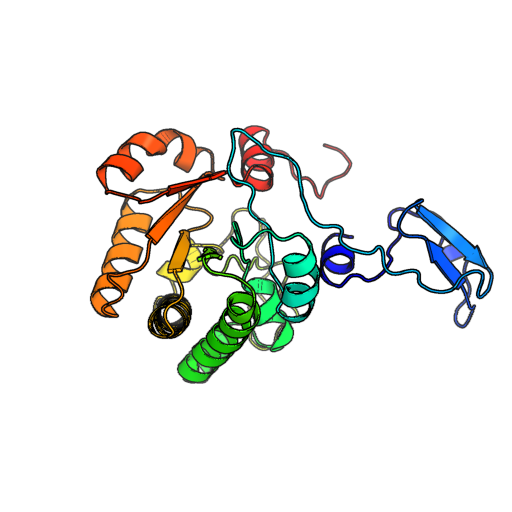96.44 245 GLY A N 1
ATOM 1925 C CA . GLY A 1 245 ? -6.969 -9.176 -4.149 1.00 96.44 245 GLY A CA 1
ATOM 1926 C C . GLY A 1 245 ? -6.965 -10.411 -5.043 1.00 96.44 245 GLY A C 1
ATOM 1927 O O . GLY A 1 245 ? -6.301 -11.399 -4.750 1.00 96.44 245 GLY A O 1
ATOM 1928 N N . THR A 1 246 ? -7.747 -10.389 -6.126 1.00 95.94 246 THR A N 1
ATOM 1929 C CA . THR A 1 246 ? -8.004 -11.592 -6.941 1.00 95.94 246 THR A CA 1
ATOM 1930 C C . THR A 1 246 ? -6.755 -12.171 -7.596 1.00 95.94 246 THR A C 1
ATOM 1932 O O . THR A 1 246 ? -6.736 -13.361 -7.888 1.00 95.94 246 THR A O 1
ATOM 1935 N N . ASN A 1 247 ? -5.719 -11.363 -7.829 1.00 92.25 247 ASN A N 1
ATOM 1936 C CA . ASN A 1 247 ? -4.457 -11.839 -8.393 1.00 92.25 247 ASN A CA 1
ATOM 1937 C C . ASN A 1 247 ? -3.779 -12.849 -7.461 1.00 92.25 247 ASN A C 1
ATOM 1939 O O . ASN A 1 247 ? -3.480 -13.966 -7.875 1.00 92.25 247 ASN A O 1
ATOM 1943 N N . ASP A 1 248 ? -3.577 -12.466 -6.206 1.00 94.81 248 ASP A N 1
ATOM 1944 C CA . ASP A 1 248 ? -2.905 -13.302 -5.214 1.00 94.81 248 ASP A CA 1
ATOM 1945 C C . ASP A 1 248 ? -3.842 -14.411 -4.738 1.00 94.81 248 ASP A C 1
ATOM 1947 O O . ASP A 1 248 ? -3.428 -15.566 -4.645 1.00 94.81 248 ASP A O 1
ATOM 1951 N N . LEU A 1 249 ? -5.140 -14.108 -4.604 1.00 96.62 249 LEU A N 1
ATOM 1952 C CA . LEU A 1 249 ? -6.140 -15.116 -4.270 1.00 96.62 249 LEU A CA 1
ATOM 1953 C C . LEU A 1 249 ? -6.170 -16.246 -5.300 1.00 96.62 249 LEU A C 1
ATOM 1955 O O . LEU A 1 249 ? -6.222 -17.408 -4.918 1.00 96.62 249 LEU A O 1
ATOM 1959 N N . THR A 1 250 ? -6.115 -15.927 -6.596 1.00 95.50 250 THR A N 1
ATOM 1960 C CA . THR A 1 250 ? -6.098 -16.947 -7.657 1.00 95.50 250 THR A CA 1
ATOM 1961 C C . THR A 1 250 ? -4.846 -17.811 -7.560 1.00 95.50 250 THR A C 1
ATOM 1963 O O . THR A 1 250 ? -4.952 -19.034 -7.606 1.00 95.50 250 THR A O 1
ATOM 1966 N N . GLN A 1 251 ? -3.678 -17.190 -7.372 1.00 94.88 251 GLN A N 1
ATOM 1967 C CA . GLN A 1 251 ? -2.408 -17.906 -7.247 1.00 94.88 251 GLN A CA 1
ATOM 1968 C C . GLN A 1 251 ? -2.412 -18.867 -6.053 1.00 94.88 251 GLN A C 1
ATOM 1970 O O . GLN A 1 251 ? -2.080 -20.039 -6.212 1.00 94.88 251 GLN A O 1
ATOM 1975 N N . TYR A 1 252 ? -2.870 -18.429 -4.877 1.00 96.00 252 TYR A N 1
ATOM 1976 C CA . TYR A 1 252 ? -2.924 -19.303 -3.702 1.00 96.00 252 TYR A CA 1
ATOM 1977 C C . TYR A 1 252 ? -4.036 -20.350 -3.761 1.00 96.00 252 TYR A C 1
ATOM 1979 O O . TYR A 1 252 ? -3.837 -21.464 -3.284 1.00 96.00 252 TYR A O 1
ATOM 1987 N N . MET A 1 253 ? -5.200 -20.022 -4.328 1.00 96.19 253 MET A N 1
ATOM 1988 C CA . MET A 1 253 ? -6.308 -20.976 -4.448 1.00 96.19 253 MET A CA 1
ATOM 1989 C C . MET A 1 253 ? -6.002 -22.096 -5.442 1.00 96.19 253 MET A C 1
ATOM 1991 O O . MET A 1 253 ? -6.434 -23.225 -5.226 1.00 96.19 253 MET A O 1
ATOM 1995 N N . LEU A 1 254 ? -5.278 -21.792 -6.523 1.00 95.62 254 LEU A N 1
ATOM 1996 C CA . LEU A 1 254 ? -4.910 -22.769 -7.552 1.00 95.62 254 LEU A CA 1
ATOM 1997 C C . LEU A 1 254 ? -3.513 -23.369 -7.351 1.00 95.62 254 LEU A C 1
ATOM 1999 O O . LEU A 1 254 ? -3.158 -24.302 -8.062 1.00 95.62 254 LEU A O 1
ATOM 2003 N N . ALA A 1 255 ? -2.739 -22.850 -6.394 1.00 94.19 255 ALA A N 1
ATOM 2004 C CA . ALA A 1 255 ? -1.329 -23.180 -6.193 1.00 94.19 255 ALA A CA 1
ATOM 2005 C C . ALA A 1 255 ? -0.478 -22.969 -7.464 1.00 94.19 255 ALA A C 1
ATOM 2007 O O . ALA A 1 255 ? 0.347 -23.809 -7.822 1.00 94.19 255 ALA A O 1
ATOM 2008 N N . LEU A 1 256 ? -0.690 -21.835 -8.141 1.00 91.94 256 LEU A N 1
ATOM 2009 C CA . LEU A 1 256 ? 0.004 -21.454 -9.374 1.00 91.94 256 LEU A CA 1
ATOM 2010 C C . LEU A 1 256 ? 0.841 -20.196 -9.154 1.00 91.94 256 LEU A C 1
ATOM 2012 O O . LEU A 1 256 ? 0.381 -19.246 -8.521 1.00 91.94 256 LEU A O 1
ATOM 2016 N N . ASP A 1 257 ? 2.036 -20.172 -9.738 1.00 87.88 257 ASP A N 1
ATOM 2017 C CA . ASP A 1 257 ? 2.854 -18.965 -9.850 1.00 87.88 257 ASP A CA 1
ATOM 2018 C C . ASP A 1 257 ? 2.651 -18.361 -11.239 1.00 87.88 257 ASP A C 1
ATOM 2020 O O . ASP A 1 257 ? 3.044 -18.947 -12.246 1.00 87.88 257 ASP A O 1
ATOM 2024 N N . ARG A 1 258 ? 2.075 -17.157 -11.300 1.00 84.38 258 ARG A N 1
ATOM 2025 C CA . ARG A 1 258 ? 1.845 -16.460 -12.577 1.00 84.38 258 ARG A CA 1
ATOM 2026 C C . ARG A 1 258 ? 3.138 -16.100 -13.322 1.00 84.38 258 ARG A C 1
ATOM 2028 O O . ARG A 1 258 ? 3.073 -15.693 -14.479 1.00 84.38 258 ARG A O 1
ATOM 2035 N N . GLY A 1 259 ? 4.284 -16.119 -12.638 1.00 81.25 259 GLY A N 1
ATOM 2036 C CA . GLY A 1 259 ? 5.610 -15.897 -13.210 1.00 81.25 259 GLY A CA 1
ATOM 2037 C C . GLY A 1 259 ? 6.201 -17.138 -13.879 1.00 81.25 259 GLY A C 1
ATOM 2038 O O . GLY A 1 259 ? 7.195 -17.018 -14.594 1.00 81.25 259 GLY A O 1
ATOM 2039 N N . ASN A 1 260 ? 5.598 -18.310 -13.680 1.00 83.50 260 ASN A N 1
ATOM 2040 C CA . ASN A 1 260 ? 6.044 -19.561 -14.270 1.00 83.50 260 ASN A CA 1
ATOM 2041 C C . ASN A 1 260 ? 5.175 -19.915 -15.484 1.00 83.50 260 ASN A C 1
ATOM 2043 O O . ASN A 1 260 ? 4.042 -20.347 -15.339 1.00 83.50 260 ASN A O 1
ATOM 2047 N N . GLU A 1 261 ? 5.728 -19.772 -16.690 1.00 81.38 261 GLU A N 1
ATOM 2048 C CA . GLU A 1 261 ? 5.007 -20.017 -17.951 1.00 81.38 261 GLU A CA 1
ATOM 2049 C C . GLU A 1 261 ? 4.572 -21.483 -18.167 1.00 81.38 261 GLU A C 1
ATOM 2051 O O . GLU A 1 261 ? 3.821 -21.761 -19.101 1.00 81.38 261 GLU A O 1
ATOM 2056 N N . GLN A 1 262 ? 5.057 -22.433 -17.357 1.00 84.44 262 GLN A N 1
ATOM 2057 C CA . GLN A 1 262 ? 4.704 -23.853 -17.482 1.00 84.44 262 GLN A CA 1
ATOM 2058 C C . GLN A 1 262 ? 3.400 -24.235 -16.771 1.00 84.44 262 GLN A C 1
ATOM 2060 O O . GLN A 1 262 ? 2.957 -25.377 -16.924 1.00 84.44 262 GLN A O 1
ATOM 2065 N N . VAL A 1 263 ? 2.818 -23.331 -15.977 1.00 76.69 263 VAL A N 1
ATOM 2066 C CA . VAL A 1 263 ? 1.635 -23.587 -15.141 1.00 76.69 263 VAL A CA 1
ATOM 2067 C C . VAL A 1 263 ? 0.550 -22.530 -15.322 1.00 76.69 263 VAL A C 1
ATOM 2069 O O . VAL A 1 263 ? 0.863 -21.398 -15.748 1.00 76.69 263 VAL A O 1
#

InterPro domains:
  IPR000121 PEP-utilising enzyme, C-terminal [PF02896] (46-263)
  IPR006319 Phosphoenolpyruvate synthase [PTHR43030] (1-263)
  IPR008279 PEP-utilising enzyme, mobile domain [PF00391] (1-35)
  IPR015813 Pyruvate/Phosphoenolpyruvate kinase-like domain superfamily [SSF51621] (40-263)
  IPR036637 Phosphohistidine domain superfamily [SSF52009] (1-46)
  IPR040442 Pyruvate kinase-like domain superfamily [G3DSA:3.20.20.60] (43-263)

Sequence (263 aa):
AIFSREMGIPAVVGTQEATTKLKEGEIITVDGSNGKIYKGKVAETKQKEVLPVNTQTKTKLKVIVDLPNFAERAAKSGIKNVGLTRIEGIIAESGKHPLYFLEKKEIQKYEDVIFKGIETIAKYFDEVWVRTSDIRTDEFQNLEGAPKQVEPNPMLGMHGIRFGIKHPEILKAELKAMKRVAQKGKKIGILMPQVISVDELKKVKEFLKEIEFNEAKVGIMIETPAAVQLIGDFCEEKIDFISFGTNDLTQYMLALDRGNEQV

Radius of gyration: 20.11 Å; chains: 1; bounding box: 48×42×57 Å

pLDDT: mean 92.45, std 8.28, range [59.09, 98.81]